Protein AF-A0A966Y1L8-F1 (afdb_monomer)

Foldseek 3Di:
DDDDDDDDDDDDDPPPDDPPPDDPDPDPDDDDDDVCCVVDPDVVPCVVVVQVVCVQLFKHWDWDKDKDKDWDCDDAPATDIKIKMKIKTWIKGQCCNHPVQHQKMWTWMKMAMAMDFCCVPGHVDPWTLAPSDFLARGIAGQDTKIKGADPPNQKIKMWDFYFLQVVPPHDPQAPPHRINVRHTDVVCPPPPLGGDPSQTFTKMKMKGPPDPPDIDIDMDTDRDPCSSHNVNRYD

Solvent-accessible surface area (backbone atoms only — not comparable to full-atom values): 13360 Å² total; per-residue (Å²): 137,84,87,83,85,86,80,85,80,83,81,79,81,81,76,85,72,79,80,74,84,74,79,76,70,81,72,78,72,76,70,73,65,70,67,36,52,76,71,41,95,43,98,79,61,45,66,94,52,51,49,58,55,34,44,73,48,20,40,41,81,44,74,47,78,49,75,42,77,49,74,38,90,71,61,62,79,36,65,48,67,29,44,25,23,32,40,37,44,36,37,39,36,34,30,37,62,64,71,72,36,70,54,30,36,40,41,37,30,33,35,34,22,49,72,47,53,42,17,74,75,18,46,68,44,94,60,39,62,38,56,60,54,59,62,44,52,35,64,25,56,26,33,41,35,42,35,41,37,38,83,87,69,32,33,36,39,38,37,34,32,40,35,51,42,76,78,44,89,56,58,95,74,42,58,81,47,55,33,21,89,53,26,68,51,63,81,59,46,62,92,60,62,55,34,40,83,64,31,32,28,56,29,39,40,40,38,38,52,80,45,100,92,41,69,51,74,55,71,54,67,55,70,61,92,61,44,40,40,52,93,28,29,80,111

Secondary structure (DSSP, 8-state):
------------------------PPPPPPP-SHHHHHTSS-TTTTTTTHHHHHHHTTEEEEEEEEEEEEEE-SSSSS-EEEEEEEEEEEEEEEHHHHSS-TTEEEEEEEEEEEE--HIIIII--SS-SSTT--GGGSEEEEEEEEEEEETTTTEEEEEEEE-HHHHSS--TTTTSSSSTTTSS-HHHHTTS----TT--EEEEEEEEEEETTEEEEEEEE---TTTTSGGGTT-

Mean predicted aligned error: 9.58 Å

Sequence (235 aa):
MSLRLGAVAAFWFAVLGTVAAQAQSPQPSPPSGLSSWLQGQYMTGDWSGTRSALEAKGVTLRAGYLSESAANPVGGLRQGSAYTHQLDAGFDLDLGKLIDLPGGKIHVLFTERAGQSLAAQAIGSIISVQEVFGSGQNVRLAELSYEQSLLGDRLNAKLGWIHASDDFASSPLFCYFQNNGFCGQVAIVINSGFTIFPSGSWGSVVRAIVHDDFYLKAGVYEVNPTLPLAPNGFK

Radius of gyration: 27.59 Å; Cα contacts (8 Å, |Δi|>4): 462; chains: 1; bounding box: 57×56×98 Å

Nearest PDB structures (foldseek):
  4gey-assembly1_A  TM=9.492E-01  e=2.678E-15  Pseudomonas putida BIRD-1
  4gf4-assembly1_A  TM=8.027E-01  e=1.130E-06  Pseudomonas putida BIRD-1
  4k7r-assembly1_A  TM=3.688E-01  e=7.969E-01  Escherichia coli K-12
  2x9k-assembly1_A  TM=4.808E-01  e=4.112E+00  Escherichia coli K-12

pLDDT: mean 87.19, std 19.04, range [29.47, 98.88]

Structure (mmCIF, N/CA/C/O backbone):
data_AF-A0A966Y1L8-F1
#
_entry.id   AF-A0A966Y1L8-F1
#
loop_
_atom_site.group_PDB
_atom_site.id
_atom_site.type_symbol
_atom_site.label_atom_id
_atom_site.label_alt_id
_atom_site.label_comp_id
_atom_site.label_asym_id
_atom_site.label_entity_id
_atom_site.label_seq_id
_atom_site.pdbx_PDB_ins_code
_atom_site.Cartn_x
_atom_site.Cartn_y
_atom_site.Cartn_z
_atom_site.occupancy
_atom_site.B_iso_or_equiv
_atom_site.auth_seq_id
_atom_site.auth_comp_id
_atom_site.auth_asym_id
_atom_site.auth_atom_id
_atom_site.pdbx_PDB_model_num
ATOM 1 N N . MET A 1 1 ? -32.428 -42.246 73.188 1.00 42.31 1 MET A N 1
ATOM 2 C CA . MET A 1 1 ? -31.880 -42.989 72.034 1.00 42.31 1 MET A CA 1
ATOM 3 C C . MET A 1 1 ? -31.410 -41.953 71.011 1.00 42.31 1 MET A C 1
ATOM 5 O O . MET A 1 1 ? -32.221 -41.420 70.278 1.00 42.31 1 MET A O 1
ATOM 9 N N . SER A 1 2 ? -30.289 -41.288 71.305 1.00 33.22 2 SER A N 1
ATOM 10 C CA . SER A 1 2 ? -28.966 -41.486 70.674 1.00 33.22 2 SER A CA 1
ATOM 11 C C . SER A 1 2 ? -28.875 -40.981 69.221 1.00 33.22 2 SER A C 1
ATOM 13 O O . SER A 1 2 ? -29.396 -41.596 68.300 1.00 33.22 2 SER A O 1
ATOM 15 N N . LEU A 1 3 ? -28.176 -39.841 69.102 1.00 29.47 3 LEU A N 1
ATOM 16 C CA . LEU A 1 3 ? -27.721 -39.065 67.938 1.00 29.47 3 LEU A CA 1
ATOM 17 C C . LEU A 1 3 ? -27.150 -39.885 66.759 1.00 29.47 3 LEU A C 1
ATOM 19 O O . LEU A 1 3 ? -26.503 -40.903 66.994 1.00 29.47 3 LEU A O 1
ATOM 23 N N . ARG A 1 4 ? -27.166 -39.295 65.544 1.00 32.12 4 ARG A N 1
ATOM 24 C CA . ARG A 1 4 ? -25.971 -38.667 64.909 1.00 32.12 4 ARG A CA 1
ATOM 25 C C . ARG A 1 4 ? -26.292 -37.999 63.556 1.00 32.12 4 ARG A C 1
ATOM 27 O O . ARG A 1 4 ? -26.525 -38.674 62.562 1.00 32.12 4 ARG A O 1
ATOM 34 N N . LEU A 1 5 ? -26.235 -36.661 63.538 1.00 36.50 5 LEU A N 1
ATOM 35 C CA . LEU A 1 5 ? -25.937 -35.855 62.347 1.00 36.50 5 LEU A CA 1
ATOM 36 C C . LEU A 1 5 ? -24.455 -36.062 61.988 1.00 36.50 5 LEU A C 1
ATOM 38 O O . LEU A 1 5 ? -23.592 -35.940 62.859 1.00 36.50 5 LEU A O 1
ATOM 42 N N . GLY A 1 6 ? -24.158 -36.362 60.724 1.00 33.09 6 GLY A N 1
ATOM 43 C CA . GLY A 1 6 ? -22.791 -36.411 60.208 1.00 33.09 6 GLY A CA 1
ATOM 44 C C . GLY A 1 6 ? -22.262 -35.003 59.943 1.00 33.09 6 GLY A C 1
ATOM 45 O O . GLY A 1 6 ? -22.731 -34.329 59.031 1.00 33.09 6 GLY A O 1
ATOM 46 N N . ALA A 1 7 ? -21.292 -34.561 60.741 1.00 35.69 7 ALA A N 1
ATOM 47 C CA . ALA A 1 7 ? -20.497 -33.371 60.469 1.00 35.69 7 ALA A CA 1
ATOM 48 C C . ALA A 1 7 ? -19.343 -33.744 59.524 1.00 35.69 7 ALA A C 1
ATOM 50 O O . ALA A 1 7 ? -18.526 -34.605 59.851 1.00 35.69 7 ALA A O 1
ATOM 51 N N . VAL A 1 8 ? -19.272 -33.101 58.358 1.00 38.12 8 VAL A N 1
ATOM 52 C CA . VAL A 1 8 ? -18.104 -33.166 57.470 1.00 38.12 8 VAL A CA 1
ATOM 53 C C . VAL A 1 8 ? -17.093 -32.139 57.975 1.00 38.12 8 VAL A C 1
ATOM 55 O O . VAL A 1 8 ? -17.312 -30.935 57.870 1.00 38.12 8 VAL A O 1
ATOM 58 N N . ALA A 1 9 ? -16.002 -32.616 58.571 1.00 35.44 9 ALA A N 1
ATOM 59 C CA . ALA A 1 9 ? -14.885 -31.783 58.995 1.00 35.44 9 ALA A CA 1
ATOM 60 C C . ALA A 1 9 ? -14.019 -31.421 57.777 1.00 35.44 9 ALA A C 1
ATOM 62 O O . ALA A 1 9 ? -13.337 -32.277 57.215 1.00 35.44 9 ALA A O 1
ATOM 63 N N . ALA A 1 10 ? -14.041 -30.152 57.371 1.00 37.81 10 ALA A N 1
ATOM 64 C CA . ALA A 1 10 ? -13.066 -29.598 56.439 1.00 37.81 10 ALA A CA 1
ATOM 65 C C . ALA A 1 10 ? -11.749 -29.343 57.190 1.00 37.81 10 ALA A C 1
ATOM 67 O O . ALA A 1 10 ? -11.637 -28.395 57.968 1.00 37.81 10 ALA A O 1
ATOM 68 N N . PHE A 1 11 ? -10.756 -30.206 56.977 1.00 32.91 11 PHE A N 1
ATOM 69 C CA . PHE A 1 11 ? -9.393 -29.983 57.453 1.00 32.91 11 PHE A CA 1
ATOM 70 C C . PHE A 1 11 ? -8.710 -28.927 56.578 1.00 32.91 11 PHE A C 1
ATOM 72 O O . PHE A 1 11 ? -8.304 -29.201 55.451 1.00 32.91 11 PHE A O 1
ATOM 79 N N . TRP A 1 12 ? -8.570 -27.715 57.112 1.00 31.02 12 TRP A N 1
ATOM 80 C CA . TRP A 1 12 ? -7.674 -26.696 56.570 1.00 31.02 12 TRP A CA 1
ATOM 81 C C . TRP A 1 12 ? -6.241 -27.009 57.011 1.00 31.02 12 TRP A C 1
ATOM 83 O O . TRP A 1 12 ? -5.878 -26.794 58.166 1.00 31.02 12 TRP A O 1
ATOM 93 N N . PHE A 1 13 ? -5.414 -27.517 56.098 1.00 35.94 13 PHE A N 1
ATOM 94 C CA . PHE A 1 13 ? -3.968 -27.554 56.301 1.00 35.94 13 PHE A CA 1
ATOM 95 C C . PHE A 1 13 ? -3.393 -26.160 56.029 1.00 35.94 13 PHE A C 1
ATOM 97 O O . PHE A 1 13 ? -3.244 -25.747 54.881 1.00 35.94 13 PHE A O 1
ATOM 104 N N . ALA A 1 14 ? -3.061 -25.430 57.094 1.00 38.34 14 ALA A N 1
ATOM 105 C CA . ALA A 1 14 ? -2.220 -24.245 56.999 1.00 38.34 14 ALA A CA 1
ATOM 106 C C . ALA A 1 14 ? -0.769 -24.692 56.762 1.00 38.34 14 ALA A C 1
ATOM 108 O O . ALA A 1 14 ? -0.056 -25.060 57.696 1.00 38.34 14 ALA A O 1
ATOM 109 N N . VAL A 1 15 ? -0.330 -24.688 55.503 1.00 38.81 15 VAL A N 1
ATOM 110 C CA . VAL A 1 15 ? 1.091 -24.821 55.168 1.00 38.81 15 VAL A CA 1
ATOM 111 C C . VAL A 1 15 ? 1.749 -23.470 55.440 1.00 38.81 15 VAL A C 1
ATOM 113 O O . VAL A 1 15 ? 1.634 -22.535 54.651 1.00 38.81 15 VAL A O 1
ATOM 116 N N . LEU A 1 16 ? 2.432 -23.359 56.580 1.00 42.62 16 LEU A N 1
ATOM 117 C CA . LEU A 1 16 ? 3.388 -22.286 56.855 1.00 42.62 16 LEU A CA 1
ATOM 118 C C . LEU A 1 16 ? 4.614 -22.489 55.954 1.00 42.62 16 LEU A C 1
ATOM 120 O O . LEU A 1 16 ? 5.604 -23.102 56.344 1.00 42.62 16 LEU A O 1
ATOM 124 N N . GLY A 1 17 ? 4.516 -22.014 54.713 1.00 36.75 17 GLY A N 1
ATOM 125 C CA . GLY A 1 17 ? 5.647 -21.931 53.799 1.00 36.75 17 GLY A CA 1
ATOM 126 C C . GLY A 1 17 ? 6.569 -20.792 54.222 1.00 36.75 17 GLY A C 1
ATOM 127 O O . GLY A 1 17 ? 6.199 -19.623 54.150 1.00 36.75 17 GLY A O 1
ATOM 128 N N . THR A 1 18 ? 7.778 -21.124 54.660 1.00 41.78 18 THR A N 1
ATOM 129 C CA . THR A 1 18 ? 8.875 -20.165 54.805 1.00 41.78 18 THR A CA 1
ATOM 130 C C . THR A 1 18 ? 9.174 -19.540 53.442 1.00 41.78 18 THR A C 1
ATOM 132 O O . THR A 1 18 ? 9.666 -20.225 52.545 1.00 41.78 18 THR A O 1
ATOM 135 N N . VAL A 1 19 ? 8.886 -18.248 53.273 1.00 40.41 19 VAL A N 1
ATOM 136 C CA . VAL A 1 19 ? 9.300 -17.488 52.087 1.00 40.41 19 VAL A CA 1
ATOM 137 C C . VAL A 1 19 ? 10.801 -17.233 52.204 1.00 40.41 19 VAL A C 1
ATOM 139 O O . VAL A 1 19 ? 11.238 -16.265 52.821 1.00 40.41 19 VAL A O 1
ATOM 142 N N . ALA A 1 20 ? 11.610 -18.128 51.641 1.00 43.59 20 ALA A N 1
ATOM 143 C CA . ALA A 1 20 ? 12.987 -17.791 51.321 1.00 43.59 20 ALA A CA 1
ATOM 144 C C . ALA A 1 20 ? 12.937 -16.749 50.197 1.00 43.59 20 ALA A C 1
ATOM 146 O O . ALA A 1 20 ? 12.445 -17.037 49.106 1.00 43.59 20 ALA A O 1
ATOM 147 N N . ALA A 1 21 ? 13.397 -15.528 50.475 1.00 43.97 21 ALA A N 1
ATOM 148 C CA . ALA A 1 21 ? 13.570 -14.498 49.463 1.00 43.97 21 ALA A CA 1
ATOM 149 C C . ALA A 1 21 ? 14.547 -15.020 48.399 1.00 43.97 21 ALA A C 1
ATOM 151 O O . ALA A 1 21 ? 15.759 -15.045 48.609 1.00 43.97 21 ALA A O 1
ATOM 152 N N . GLN A 1 22 ? 14.020 -15.489 47.268 1.00 40.59 22 GLN A N 1
ATOM 153 C CA . GLN A 1 22 ? 14.841 -15.758 46.100 1.00 40.59 22 GLN A CA 1
ATOM 154 C C . GLN A 1 22 ? 15.323 -14.406 45.582 1.00 40.59 22 GLN A C 1
ATOM 156 O O . GLN A 1 22 ? 14.529 -13.592 45.115 1.00 40.59 22 GLN A O 1
ATOM 161 N N . ALA A 1 23 ? 16.626 -14.156 45.698 1.00 46.16 23 ALA A N 1
ATOM 162 C CA . ALA A 1 23 ? 17.267 -13.066 44.989 1.00 46.16 23 ALA A CA 1
ATOM 163 C C . ALA A 1 23 ? 16.997 -13.275 43.493 1.00 46.16 23 ALA A C 1
ATOM 165 O O . ALA A 1 23 ? 17.501 -14.229 42.897 1.00 46.16 23 ALA A O 1
ATOM 166 N N . GLN A 1 24 ? 16.152 -12.425 42.906 1.00 40.38 24 GLN A N 1
ATOM 167 C CA . GLN A 1 24 ? 15.979 -12.370 41.462 1.00 40.38 24 GLN A CA 1
ATOM 168 C C . GLN A 1 24 ? 17.350 -12.067 40.866 1.00 40.38 24 GLN A C 1
ATOM 170 O O . GLN A 1 24 ? 17.935 -11.012 41.121 1.00 40.38 24 GLN A O 1
ATOM 175 N N . SER A 1 25 ? 17.885 -13.021 40.108 1.00 41.03 25 SER A N 1
ATOM 176 C CA . SER A 1 25 ? 19.019 -12.770 39.232 1.00 41.03 25 SER A CA 1
ATOM 177 C C . SER A 1 25 ? 18.689 -11.539 38.381 1.00 41.03 25 SER A C 1
ATOM 179 O O . SER A 1 25 ? 17.548 -11.430 37.917 1.00 41.03 25 SER A O 1
ATOM 181 N N . PRO A 1 26 ? 19.634 -10.598 38.188 1.00 45.44 26 PRO A N 1
ATOM 182 C CA . PRO A 1 26 ? 19.402 -9.454 37.322 1.00 45.44 26 PRO A CA 1
ATOM 183 C C . PRO A 1 26 ? 18.881 -9.966 35.982 1.00 45.44 26 PRO A C 1
ATOM 185 O O . PRO A 1 26 ? 19.559 -10.749 35.312 1.00 45.44 26 PRO A O 1
ATOM 188 N N . GLN A 1 27 ? 17.650 -9.586 35.629 1.00 46.03 27 GLN A N 1
ATOM 189 C CA . GLN A 1 27 ? 17.138 -9.822 34.287 1.00 46.03 27 GLN A CA 1
ATOM 190 C C . GLN A 1 27 ? 18.161 -9.221 33.319 1.00 46.03 27 GLN A C 1
ATOM 192 O O . GLN A 1 27 ? 18.573 -8.076 33.542 1.00 46.03 27 GLN A O 1
ATOM 197 N N . PRO A 1 28 ? 18.625 -9.971 32.303 1.00 53.62 28 PRO A N 1
ATOM 198 C CA . PRO A 1 28 ? 19.518 -9.405 31.310 1.00 53.62 28 PRO A CA 1
ATOM 199 C C . PRO A 1 28 ? 18.851 -8.148 30.759 1.00 53.62 28 PRO A C 1
ATOM 201 O O . PRO A 1 28 ? 17.679 -8.179 30.378 1.00 53.62 28 PRO A O 1
ATOM 204 N N . SER A 1 29 ? 19.582 -7.035 30.807 1.00 54.75 29 SER A N 1
ATOM 205 C CA . SER A 1 29 ? 19.129 -5.751 30.288 1.00 54.75 29 SER A CA 1
ATOM 206 C C . SER A 1 29 ? 18.531 -5.974 28.898 1.00 54.75 29 SER A C 1
ATOM 208 O O . SER A 1 29 ? 19.154 -6.700 28.112 1.00 54.75 29 SER A O 1
ATOM 210 N N . PRO A 1 30 ? 17.361 -5.390 28.569 1.00 59.69 30 PRO A N 1
ATOM 211 C CA . PRO A 1 30 ? 16.846 -5.479 27.213 1.00 59.69 30 PRO A CA 1
ATOM 212 C C . PRO A 1 30 ? 17.959 -5.057 26.251 1.00 59.69 30 PRO A C 1
ATOM 214 O O . PRO A 1 30 ? 18.687 -4.106 26.569 1.00 59.69 30 PRO A O 1
ATOM 217 N N . PRO A 1 31 ? 18.150 -5.782 25.133 1.00 58.31 31 PRO A N 1
ATOM 218 C CA . PRO A 1 31 ? 19.211 -5.468 24.194 1.00 58.31 31 PRO A CA 1
ATOM 219 C C . PRO A 1 31 ? 19.146 -3.973 23.875 1.00 58.31 31 PRO A C 1
ATOM 221 O O . PRO A 1 31 ? 18.091 -3.426 23.558 1.00 58.31 31 PRO A O 1
ATOM 224 N N . SER A 1 32 ? 20.259 -3.278 24.050 1.00 72.00 32 SER A N 1
ATOM 225 C CA . SER A 1 32 ? 20.382 -1.860 23.742 1.00 72.00 32 SER A CA 1
ATOM 226 C C . SER A 1 32 ? 21.338 -1.700 22.565 1.00 72.00 32 SER A C 1
ATOM 228 O O . SER A 1 32 ? 22.280 -2.476 22.395 1.00 72.00 32 SER A O 1
ATOM 230 N N . GLY A 1 33 ? 21.069 -0.714 21.710 1.00 78.81 33 GLY A N 1
ATOM 231 C CA . GLY A 1 33 ? 21.865 -0.461 20.511 1.00 78.81 33 GLY A CA 1
ATOM 232 C C . GLY A 1 33 ? 21.350 -1.181 19.262 1.00 78.81 33 GLY A C 1
ATOM 233 O O . GLY A 1 33 ? 20.153 -1.385 19.084 1.00 78.81 33 GLY A O 1
ATOM 234 N N . LEU A 1 34 ? 22.264 -1.520 18.351 1.00 82.69 34 LEU A N 1
ATOM 235 C CA . LEU A 1 34 ? 21.933 -1.991 17.001 1.00 82.69 34 LEU A CA 1
ATOM 236 C C . LEU A 1 34 ? 21.098 -3.283 16.987 1.00 82.69 34 LEU A C 1
ATOM 238 O O . LEU A 1 34 ? 20.246 -3.442 16.120 1.00 82.69 34 LEU A O 1
ATOM 242 N N . SER A 1 35 ? 21.315 -4.199 17.934 1.00 84.31 35 SER A N 1
ATOM 243 C CA . SER A 1 35 ? 20.614 -5.489 17.973 1.00 84.31 35 SER A CA 1
ATOM 244 C C . SER A 1 35 ? 19.122 -5.349 18.274 1.00 84.31 35 SER A C 1
ATOM 246 O O . SER A 1 35 ? 18.318 -6.008 17.620 1.00 84.31 35 SER A O 1
ATOM 248 N N . SER A 1 36 ? 18.732 -4.472 19.204 1.00 83.38 36 SER A N 1
ATOM 249 C CA . SER A 1 36 ? 17.315 -4.196 19.461 1.00 83.38 36 SER A CA 1
ATOM 250 C C . SER A 1 36 ? 16.670 -3.357 18.380 1.00 83.38 36 SER A C 1
ATOM 252 O O . SER A 1 36 ? 15.488 -3.535 18.115 1.00 83.38 36 SER A O 1
ATOM 254 N N . TRP A 1 37 ? 17.433 -2.488 17.718 1.00 86.00 37 TRP A N 1
ATOM 255 C CA . TRP A 1 37 ? 16.939 -1.779 16.544 1.00 86.00 37 TRP A CA 1
ATOM 256 C C . TRP A 1 37 ? 16.666 -2.734 15.371 1.00 86.00 37 TRP A C 1
ATOM 258 O O . TRP A 1 37 ? 15.585 -2.681 14.798 1.00 86.00 37 TRP A O 1
ATOM 268 N N . LEU A 1 38 ? 17.587 -3.660 15.068 1.00 88.12 38 LEU A N 1
ATOM 269 C CA . LEU A 1 38 ? 17.426 -4.664 14.002 1.00 88.12 38 LEU A CA 1
ATOM 270 C C . LEU A 1 38 ? 16.260 -5.631 14.248 1.00 88.12 38 LEU A C 1
ATOM 272 O O . LEU A 1 38 ? 15.680 -6.146 13.299 1.00 88.12 38 LEU A O 1
ATOM 276 N N . GLN A 1 39 ? 15.948 -5.908 15.514 1.00 87.50 39 GLN A N 1
ATOM 277 C CA . GLN A 1 39 ? 14.823 -6.759 15.919 1.00 87.50 39 GLN A CA 1
ATOM 278 C C . GLN A 1 39 ? 13.541 -5.953 16.178 1.00 87.50 39 GLN A C 1
ATOM 280 O O . GLN A 1 39 ? 12.491 -6.531 16.453 1.00 87.50 39 GLN A O 1
ATOM 285 N N . GLY A 1 40 ? 13.628 -4.624 16.133 1.00 86.44 40 GLY A N 1
ATOM 286 C CA . GLY A 1 40 ? 12.519 -3.725 16.392 1.00 86.44 40 GLY A CA 1
ATOM 287 C C . GLY A 1 40 ? 11.567 -3.654 15.205 1.00 86.44 40 GLY A C 1
ATOM 288 O O . GLY A 1 40 ? 11.977 -3.678 14.049 1.00 86.44 40 GLY A O 1
ATOM 289 N N . GLN A 1 41 ? 10.276 -3.500 15.493 1.00 88.25 41 GLN A N 1
ATOM 290 C CA . GLN A 1 41 ? 9.242 -3.339 14.465 1.00 88.25 41 GLN A CA 1
ATOM 291 C C . GLN A 1 41 ? 9.365 -2.007 13.702 1.00 88.25 41 GLN A C 1
ATOM 293 O O . GLN A 1 41 ? 8.921 -1.893 12.562 1.00 88.25 41 GLN A O 1
ATOM 298 N N . TYR A 1 42 ? 9.948 -0.981 14.333 1.00 91.81 42 TYR A N 1
ATOM 299 C CA . TYR A 1 42 ? 9.939 0.388 13.828 1.00 91.81 42 TYR A CA 1
ATOM 300 C C . TYR A 1 42 ? 11.341 0.989 13.760 1.00 91.81 42 TYR A C 1
ATOM 302 O O . TYR A 1 42 ? 12.015 1.135 14.779 1.00 91.81 42 TYR A O 1
ATOM 310 N N . MET A 1 43 ? 11.725 1.464 12.571 1.00 92.00 43 MET A N 1
ATOM 311 C CA . MET A 1 43 ? 13.033 2.083 12.316 1.00 92.00 43 MET A CA 1
ATOM 312 C C . MET A 1 43 ? 13.316 3.308 13.205 1.00 92.00 43 MET A C 1
ATOM 314 O O . MET A 1 43 ? 14.459 3.554 13.581 1.00 92.00 43 MET A O 1
ATOM 318 N N . THR A 1 44 ? 12.289 4.084 13.556 1.00 92.50 44 THR A N 1
ATOM 319 C CA . THR A 1 44 ? 12.422 5.290 14.393 1.00 92.50 44 THR A CA 1
ATOM 320 C C . THR A 1 44 ? 12.080 5.046 15.867 1.00 92.50 44 THR A C 1
ATOM 322 O O . THR A 1 44 ? 11.987 6.001 16.637 1.00 92.50 44 THR A O 1
ATOM 325 N N . GLY A 1 45 ? 11.833 3.791 16.253 1.00 91.88 45 GLY A N 1
ATOM 326 C CA . GLY A 1 45 ? 11.388 3.422 17.594 1.00 91.88 45 GLY A CA 1
ATOM 327 C C . GLY A 1 45 ? 10.048 4.047 18.006 1.00 91.88 45 GLY A C 1
ATOM 328 O O . GLY A 1 45 ? 9.242 4.467 17.175 1.00 91.88 45 GLY A O 1
ATOM 329 N N . ASP A 1 46 ? 9.833 4.099 19.321 1.00 93.00 46 ASP A N 1
ATOM 330 C CA . ASP A 1 46 ? 8.564 4.467 19.970 1.00 93.00 46 ASP A CA 1
ATOM 331 C C . ASP A 1 46 ? 8.434 5.971 20.319 1.00 93.00 46 ASP A C 1
ATOM 333 O O . ASP A 1 46 ? 7.451 6.408 20.916 1.00 93.00 46 ASP A O 1
ATOM 337 N N . TRP A 1 47 ? 9.427 6.795 19.958 1.00 94.44 47 TRP A N 1
ATOM 338 C CA . TRP A 1 47 ? 9.449 8.245 20.237 1.00 94.44 47 TRP A CA 1
ATOM 339 C C . TRP A 1 47 ? 9.148 8.588 21.707 1.00 94.44 47 TRP A C 1
ATOM 341 O O . TRP A 1 47 ? 8.255 9.384 22.017 1.00 94.44 47 TRP A O 1
ATOM 351 N N . SER A 1 48 ? 9.875 7.941 22.621 1.00 94.06 48 SER A N 1
ATOM 352 C CA . SER A 1 48 ? 9.703 8.102 24.072 1.00 94.06 48 SER A CA 1
ATOM 353 C C . SER A 1 48 ? 8.273 7.816 24.563 1.00 94.06 48 SER A C 1
ATOM 355 O O . SER A 1 48 ? 7.773 8.521 25.436 1.00 94.06 48 SER A O 1
ATOM 357 N N . GLY A 1 49 ? 7.592 6.815 23.993 1.00 95.38 49 GLY A N 1
ATOM 358 C CA . GLY A 1 49 ? 6.216 6.449 24.353 1.00 95.38 49 GLY A CA 1
ATOM 359 C C . GLY A 1 49 ? 5.137 7.113 23.500 1.00 95.38 49 GLY A C 1
ATOM 360 O O . GLY A 1 49 ? 3.974 6.718 23.570 1.00 95.38 49 GLY A O 1
ATOM 361 N N . THR A 1 50 ? 5.485 8.119 22.692 1.00 97.94 50 THR A N 1
ATOM 362 C CA . THR A 1 50 ? 4.494 8.888 21.922 1.00 97.94 50 THR A CA 1
ATOM 363 C C . THR A 1 50 ? 3.791 8.021 20.880 1.00 97.94 50 THR A C 1
ATOM 365 O O . THR A 1 50 ? 2.580 8.150 20.708 1.00 97.94 50 THR A O 1
ATOM 368 N N . ARG A 1 51 ? 4.516 7.121 20.201 1.00 97.12 51 ARG A N 1
ATOM 369 C CA . ARG A 1 51 ? 3.915 6.225 19.203 1.00 97.12 51 ARG A CA 1
ATOM 370 C C . ARG A 1 51 ? 2.922 5.274 19.867 1.00 97.12 51 ARG A C 1
ATOM 372 O O . ARG A 1 51 ? 1.759 5.257 19.477 1.00 97.12 51 ARG A O 1
ATOM 379 N N . SER A 1 52 ? 3.343 4.576 20.918 1.00 96.88 52 SER A N 1
ATOM 380 C CA . SER A 1 52 ? 2.472 3.690 21.699 1.00 96.88 52 SER A CA 1
ATOM 381 C C . SER A 1 52 ? 1.245 4.423 22.253 1.00 96.88 52 SER A C 1
ATOM 383 O O . SER A 1 52 ? 0.141 3.882 22.253 1.00 96.88 52 SER A O 1
ATOM 385 N N . ALA A 1 53 ? 1.397 5.681 22.683 1.00 98.12 53 ALA A N 1
ATOM 386 C CA . ALA A 1 53 ? 0.281 6.494 23.162 1.00 98.12 53 ALA A CA 1
ATOM 387 C C . ALA A 1 53 ? -0.736 6.837 22.056 1.00 98.12 53 ALA A C 1
ATOM 389 O O . ALA A 1 53 ? -1.929 6.938 22.347 1.00 98.12 53 ALA A O 1
ATOM 390 N N . LEU A 1 54 ? -0.293 7.017 20.807 1.00 98.25 54 LEU A N 1
ATOM 391 C CA . LEU A 1 54 ? -1.182 7.193 19.654 1.00 98.25 54 LEU A CA 1
ATOM 392 C C . LEU A 1 54 ? -1.914 5.886 19.319 1.00 98.25 54 LEU A C 1
ATOM 394 O O . LEU A 1 54 ? -3.138 5.893 19.200 1.00 98.25 54 LEU A O 1
ATOM 398 N N . GLU A 1 55 ? -1.202 4.759 19.266 1.00 97.81 55 GLU A N 1
ATOM 399 C CA . GLU A 1 55 ? -1.780 3.439 18.962 1.00 97.81 55 GLU A CA 1
ATOM 400 C C . GLU A 1 55 ? -2.812 3.005 20.022 1.00 97.81 55 GLU A C 1
ATOM 402 O O . GLU A 1 55 ? -3.883 2.465 19.706 1.00 97.81 55 GLU A O 1
ATOM 407 N N . ALA A 1 56 ? -2.543 3.314 21.295 1.00 98.19 56 ALA A N 1
ATOM 408 C CA . ALA A 1 56 ? -3.475 3.105 22.402 1.00 98.19 56 ALA A CA 1
ATOM 409 C C . ALA A 1 56 ? -4.755 3.945 22.262 1.00 98.19 56 ALA A C 1
ATOM 411 O O . ALA A 1 56 ? -5.823 3.500 22.676 1.00 98.19 56 ALA A O 1
ATOM 412 N N . LYS A 1 57 ? -4.665 5.124 21.635 1.00 98.38 57 LYS A N 1
ATOM 413 C CA . LYS A 1 57 ? -5.807 5.992 21.302 1.00 98.38 57 LYS A CA 1
ATOM 414 C C . LYS A 1 57 ? -6.444 5.667 19.949 1.00 98.38 57 LYS A C 1
ATOM 416 O O . LYS A 1 57 ? -7.379 6.348 19.552 1.00 98.38 57 LYS A O 1
ATOM 421 N N . GLY A 1 58 ? -5.959 4.643 19.249 1.00 98.31 58 GLY A N 1
ATOM 422 C CA . GLY A 1 58 ? -6.514 4.209 17.970 1.00 98.31 58 GLY A CA 1
ATOM 423 C C . GLY A 1 58 ? -5.948 4.915 16.746 1.00 98.31 58 GLY A C 1
ATOM 424 O O . GLY A 1 58 ? -6.595 4.901 15.709 1.00 98.31 58 GLY A O 1
ATOM 425 N N . VAL A 1 59 ? -4.759 5.512 16.832 1.00 98.69 59 VAL A N 1
ATOM 426 C CA . VAL A 1 59 ? -4.058 6.097 15.681 1.00 98.69 59 VAL A CA 1
ATOM 427 C C . VAL A 1 59 ? -2.752 5.344 15.454 1.00 98.69 59 VAL A C 1
ATOM 429 O O . VAL A 1 59 ? -1.829 5.445 16.258 1.00 98.69 59 VAL A O 1
ATOM 432 N N . THR A 1 60 ? -2.654 4.617 14.344 1.00 98.38 60 THR A N 1
ATOM 433 C CA . THR A 1 60 ? -1.435 3.892 13.958 1.00 98.38 60 THR A CA 1
ATOM 434 C C . THR A 1 60 ? -0.797 4.592 12.772 1.00 98.38 60 THR A C 1
ATOM 436 O O . THR A 1 60 ? -1.430 4.727 11.732 1.00 98.38 60 THR A O 1
ATOM 439 N N . LEU A 1 61 ? 0.451 5.043 12.902 1.00 98.00 61 LEU A N 1
ATOM 440 C CA . LEU A 1 61 ? 1.177 5.669 11.794 1.00 98.00 61 LEU A CA 1
ATOM 441 C C . LEU A 1 61 ? 1.927 4.611 10.983 1.00 98.00 61 LEU A C 1
ATOM 443 O O . LEU A 1 61 ? 2.628 3.769 11.547 1.00 98.00 61 LEU A O 1
ATOM 447 N N . ARG A 1 62 ? 1.817 4.688 9.657 1.00 96.00 62 ARG A N 1
ATOM 448 C CA . ARG A 1 62 ? 2.444 3.758 8.714 1.00 96.00 62 ARG A CA 1
ATOM 449 C C . ARG A 1 62 ? 3.469 4.498 7.876 1.00 96.00 62 ARG A C 1
ATOM 451 O O . ARG A 1 62 ? 3.182 5.553 7.317 1.00 96.00 62 ARG A O 1
ATOM 458 N N . ALA A 1 63 ? 4.659 3.927 7.786 1.00 96.81 63 ALA A N 1
ATOM 459 C CA . ALA A 1 63 ? 5.675 4.365 6.850 1.00 96.81 63 ALA A CA 1
ATOM 460 C C . ALA A 1 63 ? 6.477 3.152 6.386 1.00 96.81 63 ALA A C 1
ATOM 462 O O . ALA A 1 63 ? 6.819 2.293 7.201 1.00 96.81 63 ALA A O 1
ATOM 463 N N . GLY A 1 64 ? 6.764 3.091 5.093 1.00 96.88 64 GLY A N 1
ATOM 464 C CA . GLY A 1 64 ? 7.490 1.997 4.466 1.00 96.88 64 GLY A CA 1
ATOM 465 C C . GLY A 1 64 ? 8.444 2.522 3.405 1.00 96.88 64 GLY A C 1
ATOM 466 O O . GLY A 1 64 ? 8.184 3.541 2.771 1.00 96.88 64 GLY A O 1
ATOM 467 N N . TYR A 1 65 ? 9.560 1.825 3.232 1.00 97.25 65 TYR A N 1
ATOM 468 C CA . TYR A 1 65 ? 10.483 2.066 2.137 1.00 97.25 65 TYR A CA 1
ATOM 469 C C . TYR A 1 65 ? 10.931 0.726 1.575 1.00 97.25 65 TYR A C 1
ATOM 471 O O . TYR A 1 65 ? 11.472 -0.106 2.306 1.00 97.25 65 TYR A O 1
ATOM 479 N N . LEU A 1 66 ? 10.708 0.532 0.281 1.00 97.31 66 LEU A N 1
ATOM 480 C CA . LEU A 1 66 ? 11.113 -0.657 -0.452 1.00 97.31 66 LEU A CA 1
ATOM 481 C C . LEU A 1 66 ? 11.911 -0.224 -1.673 1.00 97.31 66 LEU A C 1
ATOM 483 O O . LEU A 1 66 ? 11.490 0.653 -2.418 1.00 97.31 66 LEU A O 1
ATOM 487 N N . SER A 1 67 ? 13.073 -0.829 -1.887 1.00 97.62 67 SER A N 1
ATOM 488 C CA . SER A 1 67 ? 13.937 -0.512 -3.020 1.00 97.62 67 SER A CA 1
ATOM 489 C C . SER A 1 67 ? 14.387 -1.772 -3.731 1.00 97.62 67 SER A C 1
ATOM 491 O O . SER A 1 67 ? 14.753 -2.748 -3.079 1.00 97.62 67 SER A O 1
ATOM 493 N N . GLU A 1 68 ? 14.459 -1.708 -5.053 1.00 98.38 68 GLU A N 1
ATOM 494 C CA . GLU A 1 68 ? 14.774 -2.844 -5.903 1.00 98.38 68 GLU A CA 1
ATOM 495 C C . GLU A 1 68 ? 15.812 -2.455 -6.948 1.00 98.38 68 GLU A C 1
ATOM 497 O O . GLU A 1 68 ? 15.593 -1.594 -7.810 1.00 98.38 68 GLU A O 1
ATOM 502 N N . SER A 1 69 ? 16.962 -3.121 -6.869 1.00 98.31 69 SER A N 1
ATOM 503 C CA . SER A 1 69 ? 18.070 -2.963 -7.807 1.00 98.31 69 SER A CA 1
ATOM 504 C C . SER A 1 69 ? 18.189 -4.219 -8.653 1.00 98.31 69 SER A C 1
ATOM 506 O O . SER A 1 69 ? 18.172 -5.332 -8.134 1.00 98.31 69 SER A O 1
ATOM 508 N N . ALA A 1 70 ? 18.351 -4.058 -9.960 1.00 98.25 70 ALA A N 1
ATOM 509 C CA . ALA A 1 70 ? 18.511 -5.181 -10.871 1.00 98.25 70 ALA A CA 1
ATOM 510 C C . ALA A 1 70 ? 19.642 -4.916 -11.868 1.00 98.25 70 ALA A C 1
ATOM 512 O O . ALA A 1 70 ? 19.870 -3.777 -12.278 1.00 98.25 70 ALA A O 1
ATOM 513 N N . ALA A 1 71 ? 20.313 -5.982 -12.310 1.00 98.12 71 ALA A N 1
ATOM 514 C CA . ALA A 1 71 ? 21.315 -5.932 -13.370 1.00 98.12 71 ALA A CA 1
ATOM 515 C C . ALA A 1 71 ? 21.089 -7.045 -14.403 1.00 98.12 71 ALA A C 1
ATOM 517 O O . ALA A 1 71 ? 20.730 -8.166 -14.053 1.00 98.12 71 ALA A O 1
ATOM 518 N N . ASN A 1 72 ? 21.329 -6.725 -15.675 1.00 97.88 72 ASN A N 1
ATOM 519 C CA . ASN A 1 72 ? 21.352 -7.648 -16.802 1.00 97.88 72 ASN A CA 1
ATOM 520 C C . ASN A 1 72 ? 22.791 -7.736 -17.347 1.00 97.88 72 ASN A C 1
ATOM 522 O O . ASN A 1 72 ? 23.162 -6.938 -18.211 1.00 97.88 72 ASN A O 1
ATOM 526 N N . PRO A 1 73 ? 23.634 -8.649 -16.835 1.00 97.44 73 PRO A N 1
ATOM 527 C CA . PRO A 1 73 ? 25.016 -8.777 -17.286 1.00 97.44 73 PRO A CA 1
ATOM 528 C C . PRO A 1 73 ? 25.156 -9.564 -18.597 1.00 97.44 73 PRO A C 1
ATOM 530 O O . PRO A 1 73 ? 26.184 -9.441 -19.257 1.00 97.44 73 PRO A O 1
ATOM 533 N N . VAL A 1 74 ? 24.169 -10.379 -18.996 1.00 96.75 74 VAL A N 1
ATOM 534 C CA . VAL A 1 74 ? 24.245 -11.244 -20.189 1.00 96.75 74 VAL A CA 1
ATOM 535 C C . VAL A 1 74 ? 22.862 -11.419 -20.823 1.00 96.75 74 VAL A C 1
ATOM 537 O O . VAL A 1 74 ? 21.901 -11.721 -20.126 1.00 96.75 74 VAL A O 1
ATOM 540 N N . GLY A 1 75 ? 22.781 -11.321 -22.154 1.00 96.00 75 GLY A N 1
ATOM 541 C CA . GLY A 1 75 ? 21.546 -11.548 -22.914 1.00 96.00 75 GLY A CA 1
ATOM 542 C C . GLY A 1 75 ? 20.590 -10.351 -22.910 1.00 96.00 75 GLY A C 1
ATOM 543 O O . GLY A 1 75 ? 20.991 -9.216 -22.645 1.00 96.00 75 GLY A O 1
ATOM 544 N N . GLY A 1 76 ? 19.315 -10.603 -23.222 1.00 95.50 76 GLY A N 1
ATOM 545 C CA . GLY A 1 76 ? 18.306 -9.554 -23.398 1.00 95.50 76 GLY A CA 1
ATOM 546 C C . GLY A 1 76 ? 18.561 -8.681 -24.632 1.00 95.50 76 GLY A C 1
ATOM 547 O O . GLY A 1 76 ? 19.299 -9.061 -25.539 1.00 95.50 76 GLY A O 1
ATOM 548 N N . LEU A 1 77 ? 17.944 -7.499 -24.663 1.00 97.44 77 LEU A N 1
ATOM 549 C CA . LEU A 1 77 ? 18.142 -6.503 -25.722 1.00 97.44 77 LEU A CA 1
ATOM 550 C C . LEU A 1 77 ? 19.506 -5.810 -25.602 1.00 97.44 77 LEU A C 1
ATOM 552 O O . LEU A 1 77 ? 20.143 -5.506 -26.608 1.00 97.44 77 LEU A O 1
ATOM 556 N N . ARG A 1 78 ? 19.944 -5.539 -24.368 1.00 97.50 78 ARG A N 1
ATOM 557 C CA . ARG A 1 78 ? 21.270 -5.000 -24.036 1.00 97.50 78 ARG A CA 1
ATOM 558 C C . ARG A 1 78 ? 21.608 -5.251 -22.570 1.00 97.50 78 ARG A C 1
ATOM 560 O O . ARG A 1 78 ? 20.718 -5.448 -21.745 1.00 97.50 78 ARG A O 1
ATOM 567 N N . GLN A 1 79 ? 22.888 -5.164 -22.232 1.00 98.19 79 GLN A N 1
ATOM 568 C CA . GLN A 1 79 ? 23.338 -5.168 -20.841 1.00 98.19 79 GLN A CA 1
ATOM 569 C C . GLN A 1 79 ? 22.997 -3.843 -20.144 1.00 98.19 79 GLN A C 1
ATOM 571 O O . GLN A 1 79 ? 22.910 -2.794 -20.788 1.00 98.19 79 GLN A O 1
ATOM 576 N N . GLY A 1 80 ? 22.824 -3.876 -18.825 1.00 97.56 80 GLY A N 1
ATOM 577 C CA . GLY A 1 80 ? 22.568 -2.672 -18.036 1.00 97.56 80 GLY A CA 1
ATOM 578 C C . GLY A 1 80 ? 22.148 -2.972 -16.605 1.00 97.56 80 GLY A C 1
ATOM 579 O O . GLY A 1 80 ? 22.077 -4.127 -16.196 1.00 97.56 80 GLY A O 1
ATOM 580 N N . SER A 1 81 ? 21.849 -1.926 -15.848 1.00 98.19 81 SER A N 1
ATOM 581 C CA . SER A 1 81 ? 21.266 -2.017 -14.512 1.00 98.19 81 SER A CA 1
ATOM 582 C C . SER A 1 81 ? 20.217 -0.930 -14.331 1.00 98.19 81 SER A C 1
ATOM 584 O O . SER A 1 81 ? 20.227 0.081 -15.035 1.00 98.19 81 SER A O 1
ATOM 586 N N . ALA A 1 82 ? 19.290 -1.156 -13.410 1.00 98.44 82 ALA A N 1
ATOM 587 C CA . ALA A 1 82 ? 18.286 -0.174 -13.046 1.00 98.44 82 ALA A CA 1
ATOM 588 C C . ALA A 1 82 ? 17.965 -0.262 -11.556 1.00 98.44 82 ALA A C 1
ATOM 590 O O . ALA A 1 82 ? 18.199 -1.278 -10.897 1.00 98.44 82 ALA A O 1
ATOM 591 N N . TYR A 1 83 ? 17.407 0.831 -11.056 1.00 98.38 83 TYR A N 1
ATOM 592 C CA . TYR A 1 83 ? 16.987 1.009 -9.680 1.00 98.38 83 TYR A CA 1
ATOM 593 C C . TYR A 1 83 ? 15.577 1.585 -9.665 1.00 98.38 83 TYR A C 1
ATOM 595 O O . TYR A 1 83 ? 15.278 2.490 -10.448 1.00 98.38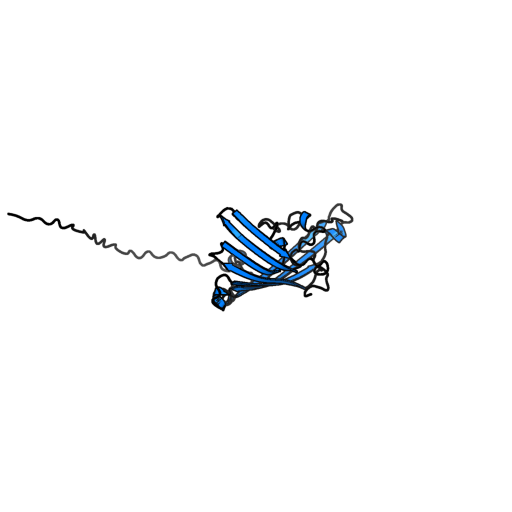 83 TYR A O 1
ATOM 603 N N . THR A 1 84 ? 14.736 1.101 -8.759 1.00 98.50 84 THR A N 1
ATOM 604 C CA . THR A 1 84 ? 13.452 1.720 -8.432 1.00 98.50 84 THR A CA 1
ATOM 605 C C . THR A 1 84 ? 13.157 1.566 -6.950 1.00 98.50 84 THR A C 1
ATOM 607 O O . THR A 1 84 ? 13.738 0.714 -6.281 1.00 98.50 84 THR A O 1
ATOM 610 N N . HIS A 1 85 ? 12.269 2.399 -6.432 1.00 98.44 85 HIS A N 1
ATOM 611 C CA . HIS A 1 85 ? 11.802 2.307 -5.061 1.00 98.44 85 HIS A CA 1
ATOM 612 C C . HIS A 1 85 ? 10.341 2.709 -4.933 1.00 98.44 85 HIS A C 1
ATOM 614 O O . HIS A 1 85 ? 9.753 3.272 -5.858 1.00 98.44 85 HIS A O 1
ATOM 620 N N . GLN A 1 86 ? 9.811 2.403 -3.757 1.00 98.50 86 GLN A N 1
ATOM 621 C CA . GLN A 1 86 ? 8.518 2.793 -3.253 1.00 98.50 86 GLN A CA 1
ATOM 622 C C . GLN A 1 86 ? 8.680 3.375 -1.849 1.00 98.50 86 GLN A C 1
ATOM 624 O O . GLN A 1 86 ? 9.356 2.783 -1.001 1.00 98.50 86 GLN A O 1
ATOM 629 N N . LEU A 1 87 ? 8.038 4.510 -1.604 1.00 98.31 87 LEU A N 1
ATOM 630 C CA . LEU A 1 87 ? 7.873 5.090 -0.282 1.00 98.31 87 LEU A CA 1
ATOM 631 C C . LEU A 1 87 ? 6.387 5.149 0.049 1.00 98.31 87 LEU A C 1
ATOM 633 O O . LEU A 1 87 ? 5.610 5.768 -0.669 1.00 98.31 87 LEU A O 1
ATOM 637 N N . ASP A 1 88 ? 6.014 4.545 1.168 1.00 98.31 88 ASP A N 1
ATOM 638 C CA . ASP A 1 88 ? 4.649 4.555 1.677 1.00 98.31 88 ASP A CA 1
ATOM 639 C C . ASP A 1 88 ? 4.574 5.421 2.930 1.00 98.31 88 ASP A C 1
ATOM 641 O O . ASP A 1 88 ? 5.442 5.342 3.802 1.00 98.31 88 ASP A O 1
ATOM 645 N N . ALA A 1 89 ? 3.526 6.232 3.040 1.00 98.50 89 ALA A N 1
ATOM 646 C CA . ALA A 1 89 ? 3.240 7.042 4.216 1.00 98.50 89 ALA A CA 1
ATOM 647 C C . ALA A 1 89 ? 1.729 7.146 4.431 1.00 98.50 89 ALA A C 1
ATOM 649 O O . ALA A 1 89 ? 0.974 7.463 3.515 1.00 98.50 89 ALA A O 1
ATOM 650 N N . GLY A 1 90 ? 1.273 6.896 5.652 1.00 98.44 90 GLY A N 1
ATOM 651 C CA . GLY A 1 90 ? -0.152 6.829 5.935 1.00 98.44 90 GLY A CA 1
ATOM 652 C C . GLY A 1 90 ? -0.472 6.618 7.402 1.00 98.44 90 GLY A C 1
ATOM 653 O O . GLY A 1 90 ? 0.393 6.717 8.277 1.00 98.44 90 GLY A O 1
ATOM 654 N N . PHE A 1 91 ? -1.735 6.322 7.671 1.00 98.56 91 PHE A N 1
ATOM 655 C CA . PHE A 1 91 ? -2.215 6.008 9.005 1.00 98.56 91 PHE A CA 1
ATOM 656 C C . PHE A 1 91 ? -3.474 5.142 8.959 1.00 98.56 91 PHE A C 1
ATOM 658 O O . PHE A 1 91 ? -4.264 5.218 8.020 1.00 98.56 91 PHE A O 1
ATOM 665 N N . ASP A 1 92 ? -3.666 4.366 10.021 1.00 98.69 92 ASP A N 1
ATOM 666 C CA . ASP A 1 92 ? -4.899 3.638 10.293 1.00 98.69 92 ASP A CA 1
ATOM 667 C C . ASP A 1 92 ? -5.571 4.229 11.537 1.00 98.69 92 ASP A C 1
ATOM 669 O O . ASP A 1 92 ? -4.910 4.519 12.542 1.00 98.69 92 ASP A O 1
ATOM 673 N N . LEU A 1 93 ? -6.890 4.385 11.475 1.00 98.88 93 LEU A N 1
ATOM 674 C CA . LEU A 1 93 ? -7.727 4.842 12.579 1.00 98.88 93 LEU A CA 1
ATOM 675 C C . LEU A 1 93 ? -8.611 3.694 13.065 1.00 98.88 93 LEU A C 1
ATOM 677 O O . LEU A 1 93 ? -9.370 3.128 12.284 1.00 98.88 93 LEU A O 1
ATOM 681 N N . ASP A 1 94 ? -8.544 3.386 14.356 1.00 98.75 94 ASP A N 1
ATOM 682 C CA . ASP A 1 94 ? -9.436 2.458 15.053 1.00 98.75 94 ASP A CA 1
ATOM 683 C C . ASP A 1 94 ? -10.603 3.252 15.651 1.00 98.75 94 ASP A C 1
ATOM 685 O O . ASP A 1 94 ? -10.472 3.928 16.677 1.00 98.75 94 ASP A O 1
ATOM 689 N N . LEU A 1 95 ? -11.757 3.192 14.988 1.00 98.75 95 LEU A N 1
ATOM 690 C CA . LEU A 1 95 ? -12.941 3.953 15.386 1.00 98.75 95 LEU A CA 1
ATOM 691 C C . LEU A 1 95 ? -13.573 3.417 16.673 1.00 98.75 95 LEU A C 1
ATOM 693 O O . LEU A 1 95 ? -14.283 4.160 17.351 1.00 98.75 95 LEU A O 1
ATOM 697 N N . GLY A 1 96 ? -13.270 2.172 17.050 1.00 98.31 96 GLY A N 1
ATOM 698 C CA . GLY A 1 96 ? -13.676 1.603 18.330 1.00 98.31 96 GLY A CA 1
ATOM 699 C C . GLY A 1 96 ? -13.030 2.332 19.502 1.00 98.31 96 GLY A C 1
ATOM 700 O O . GLY A 1 96 ? -13.685 2.549 20.513 1.00 98.31 96 GLY A O 1
ATOM 701 N N . LYS A 1 97 ? -11.774 2.763 19.349 1.00 98.38 97 LYS A N 1
ATOM 702 C CA . LYS A 1 97 ? -11.051 3.548 20.363 1.00 98.38 97 LYS A CA 1
ATOM 703 C C . LYS A 1 97 ? -11.315 5.051 20.272 1.00 98.38 97 LYS A C 1
ATOM 705 O O . LYS A 1 97 ? -11.238 5.739 21.284 1.00 98.38 97 LYS A O 1
ATOM 710 N N . LEU A 1 98 ? -11.563 5.567 19.066 1.00 98.25 98 LEU A N 1
ATOM 711 C CA . LEU A 1 98 ? -11.675 7.010 18.826 1.00 98.25 98 LEU A CA 1
ATOM 712 C C . LEU A 1 98 ? -13.073 7.567 19.101 1.00 98.25 98 LEU A C 1
ATOM 714 O O . LEU A 1 98 ? -13.191 8.682 19.606 1.00 98.25 98 LEU A O 1
ATOM 718 N N . ILE A 1 99 ? -14.115 6.830 18.711 1.00 98.19 99 ILE A N 1
ATOM 719 C CA . ILE A 1 99 ? -15.507 7.306 18.715 1.00 98.19 99 ILE A CA 1
ATOM 720 C C . ILE A 1 99 ? -16.502 6.221 19.155 1.00 98.19 99 ILE A C 1
ATOM 722 O O . ILE A 1 99 ? -17.681 6.307 18.821 1.00 98.19 99 ILE A O 1
ATOM 726 N N . ASP A 1 100 ? -16.030 5.192 19.864 1.00 97.94 100 ASP A N 1
ATOM 727 C CA . ASP A 1 100 ? -16.847 4.080 20.365 1.00 97.94 100 ASP A CA 1
ATOM 728 C C . ASP A 1 100 ? -17.666 3.367 19.269 1.00 97.94 100 ASP A C 1
ATOM 730 O O . ASP A 1 100 ? -18.815 2.974 19.482 1.00 97.94 100 ASP A O 1
ATOM 734 N N . LEU A 1 101 ? -17.070 3.174 18.083 1.00 98.12 101 LEU A N 1
ATOM 735 C CA . LEU A 1 101 ? -17.639 2.379 16.987 1.00 98.12 101 LEU A CA 1
ATOM 736 C C . LEU A 1 101 ? -16.855 1.063 16.807 1.00 98.12 101 LEU A C 1
ATOM 738 O O . LEU A 1 101 ? -15.916 1.009 16.006 1.00 98.12 101 LEU A O 1
ATOM 742 N N . PRO A 1 102 ? -17.200 -0.017 17.539 1.00 97.81 102 PRO A N 1
ATOM 743 C CA . PRO A 1 102 ? -16.474 -1.280 17.474 1.00 97.81 102 PRO A CA 1
ATOM 744 C C . PRO A 1 102 ? -16.415 -1.853 16.056 1.00 97.81 102 PRO A C 1
ATOM 746 O O . PRO A 1 102 ? -17.412 -1.858 15.335 1.00 97.81 102 PRO A O 1
ATOM 749 N N . GLY A 1 103 ? -15.244 -2.361 15.668 1.00 97.75 103 GLY A N 1
ATOM 750 C CA . GLY A 1 103 ? -15.015 -2.976 14.357 1.00 97.75 103 GLY A CA 1
ATOM 751 C C . GLY A 1 103 ? -14.864 -1.988 13.196 1.00 97.75 103 GLY A C 1
ATOM 752 O O . GLY A 1 103 ? -14.571 -2.436 12.091 1.00 97.75 103 GLY A O 1
ATOM 753 N N . GLY A 1 104 ? -15.042 -0.683 13.430 1.00 98.62 104 GLY A N 1
ATOM 754 C CA . GLY A 1 104 ? -14.844 0.359 12.425 1.00 98.62 104 GLY A CA 1
ATOM 755 C C . GLY A 1 104 ? -13.374 0.758 12.291 1.00 98.62 104 GLY A C 1
ATOM 756 O O . GLY A 1 104 ? -12.709 1.030 13.293 1.00 98.62 104 GLY A O 1
ATOM 757 N N . LYS A 1 105 ? -12.871 0.836 11.057 1.00 98.75 105 LYS A N 1
ATOM 758 C CA . LYS A 1 105 ? -11.511 1.293 10.745 1.00 98.75 105 LYS A CA 1
ATOM 759 C C . LYS A 1 105 ? -11.496 2.229 9.547 1.00 98.75 105 LYS A C 1
ATOM 761 O O . LYS A 1 105 ? -12.302 2.075 8.634 1.00 98.75 105 LYS A O 1
ATOM 766 N N . ILE A 1 106 ? -10.568 3.181 9.544 1.00 98.81 106 ILE A N 1
ATOM 767 C CA . ILE A 1 106 ? -10.237 3.981 8.358 1.00 98.81 106 ILE A CA 1
ATOM 768 C C . ILE A 1 106 ? -8.768 3.758 8.026 1.00 98.81 106 ILE A C 1
ATOM 770 O O . ILE A 1 106 ? -7.923 3.878 8.911 1.00 98.81 106 ILE A O 1
ATOM 774 N N . HIS A 1 107 ? -8.473 3.485 6.761 1.00 98.62 107 HIS A N 1
ATOM 775 C CA . HIS A 1 107 ? -7.119 3.332 6.241 1.00 98.62 107 HIS A CA 1
ATOM 776 C C . HIS A 1 107 ? -6.828 4.461 5.263 1.00 98.62 107 HIS A C 1
ATOM 778 O O . HIS A 1 107 ? -7.625 4.721 4.361 1.00 98.62 107 HIS A O 1
ATOM 784 N N . VAL A 1 108 ? -5.695 5.135 5.444 1.00 98.56 108 VAL A N 1
ATOM 785 C CA . VAL A 1 108 ? -5.201 6.152 4.514 1.00 98.56 108 VAL A CA 1
ATOM 786 C C . VAL A 1 108 ? -3.750 5.847 4.198 1.00 98.56 108 VAL A C 1
ATOM 788 O O . VAL A 1 108 ? -2.919 5.792 5.104 1.00 98.56 108 VAL A O 1
ATOM 791 N N . LEU A 1 109 ? -3.431 5.692 2.917 1.00 98.56 109 LEU A N 1
ATOM 792 C CA . LEU A 1 109 ? -2.075 5.442 2.458 1.00 98.56 109 LEU A CA 1
ATOM 793 C C . LEU A 1 109 ? -1.770 6.254 1.206 1.00 98.56 109 LEU A C 1
ATOM 795 O O . LEU A 1 109 ? -2.495 6.203 0.212 1.00 98.56 109 LEU A O 1
ATOM 799 N N . PHE A 1 110 ? -0.654 6.966 1.254 1.00 98.31 110 PHE A N 1
ATOM 800 C CA . PHE A 1 110 ? -0.027 7.585 0.102 1.00 98.31 110 PHE A CA 1
ATOM 801 C C . PHE A 1 110 ? 1.217 6.793 -0.262 1.00 98.31 110 PHE A C 1
ATOM 803 O O . PHE A 1 110 ? 1.983 6.394 0.616 1.00 98.31 110 PHE A O 1
ATOM 810 N N . THR A 1 111 ? 1.428 6.628 -1.559 1.00 98.31 111 THR A N 1
ATOM 811 C CA . THR A 1 111 ? 2.583 5.922 -2.099 1.00 98.31 111 THR A CA 1
ATOM 812 C C . THR A 1 111 ? 3.274 6.804 -3.117 1.00 98.31 111 THR A C 1
ATOM 814 O O . THR A 1 111 ? 2.636 7.379 -3.997 1.00 98.31 111 THR A O 1
ATOM 817 N N . GLU A 1 112 ? 4.588 6.894 -3.011 1.00 98.00 112 GLU A N 1
ATOM 818 C CA . GLU A 1 112 ? 5.471 7.402 -4.045 1.00 98.00 112 GLU A CA 1
ATOM 819 C C . GLU A 1 112 ? 6.228 6.225 -4.652 1.00 98.00 112 GLU A C 1
ATOM 821 O O . GLU A 1 112 ? 6.645 5.315 -3.938 1.00 98.00 112 GLU A O 1
ATOM 826 N N . ARG A 1 113 ? 6.361 6.213 -5.978 1.00 98.00 113 ARG A N 1
ATOM 827 C CA . ARG A 1 113 ? 7.267 5.303 -6.683 1.00 98.00 113 ARG A CA 1
ATOM 828 C C . ARG A 1 113 ? 8.182 6.120 -7.578 1.00 98.00 113 ARG A C 1
ATOM 830 O O . ARG A 1 113 ? 7.691 6.916 -8.374 1.00 98.00 113 ARG A O 1
ATOM 837 N N . ALA A 1 114 ? 9.480 5.839 -7.550 1.00 98.06 114 ALA A N 1
ATOM 838 C CA . ALA A 1 114 ? 10.439 6.463 -8.456 1.00 98.06 114 ALA A CA 1
ATOM 839 C C . ALA A 1 114 ? 11.564 5.522 -8.875 1.00 98.06 114 ALA A C 1
ATOM 841 O O . ALA A 1 114 ? 12.062 4.695 -8.112 1.00 98.06 114 ALA A O 1
ATOM 842 N N . GLY A 1 115 ? 12.017 5.709 -10.115 1.00 97.62 115 GLY A N 1
ATOM 843 C CA . GLY A 1 115 ? 13.115 4.955 -10.705 1.00 97.62 115 GLY A CA 1
ATOM 844 C C . GLY A 1 115 ? 12.793 4.408 -12.087 1.00 97.62 115 GLY A C 1
ATOM 845 O O . GLY A 1 115 ? 11.950 4.945 -12.805 1.00 97.62 115 GLY A O 1
ATOM 846 N N . GLN A 1 116 ? 13.519 3.364 -12.473 1.00 97.56 116 GLN A N 1
ATOM 847 C CA . GLN A 1 116 ? 13.604 2.848 -13.834 1.00 97.56 116 GLN A CA 1
ATOM 848 C C . GLN A 1 116 ? 13.415 1.328 -13.862 1.00 97.56 116 GLN A C 1
ATOM 850 O O . GLN A 1 116 ? 13.826 0.624 -12.941 1.00 97.56 116 GLN A O 1
ATOM 855 N N . SER A 1 117 ? 12.834 0.827 -14.955 1.00 97.25 117 SER A N 1
ATOM 856 C CA . SER A 1 117 ? 12.630 -0.605 -15.182 1.00 97.25 117 SER A CA 1
ATOM 857 C C . SER A 1 117 ? 13.752 -1.203 -16.013 1.00 97.25 117 SER A C 1
ATOM 859 O O . SER A 1 117 ? 13.878 -0.902 -17.204 1.00 97.25 117 SER A O 1
ATOM 861 N N . LEU A 1 118 ? 14.503 -2.138 -15.430 1.00 98.12 118 LEU A N 1
ATOM 862 C CA . LEU A 1 118 ? 15.458 -2.944 -16.188 1.00 98.12 118 LEU A CA 1
ATOM 863 C C . LEU A 1 118 ? 14.751 -3.799 -17.252 1.00 98.12 118 LEU A C 1
ATOM 865 O O . LEU A 1 118 ? 15.279 -3.993 -18.351 1.00 98.12 118 LEU A O 1
ATOM 869 N N . ALA A 1 119 ? 13.542 -4.283 -16.940 1.00 97.00 119 ALA A N 1
ATOM 870 C CA . ALA A 1 119 ? 12.750 -5.093 -17.859 1.00 97.00 119 ALA A CA 1
ATOM 871 C C . ALA A 1 119 ? 12.455 -4.332 -19.157 1.00 97.00 119 ALA A C 1
ATOM 873 O O . ALA A 1 119 ? 12.731 -4.851 -20.237 1.00 97.00 119 ALA A O 1
ATOM 874 N N . ALA A 1 120 ? 11.996 -3.082 -19.047 1.00 95.44 120 ALA A N 1
ATOM 875 C CA . ALA A 1 120 ? 11.695 -2.238 -20.200 1.00 95.44 120 ALA A CA 1
ATOM 876 C C . ALA A 1 120 ? 12.955 -1.747 -20.935 1.00 95.44 120 ALA A C 1
ATOM 878 O O . ALA A 1 120 ? 12.955 -1.629 -22.157 1.00 95.44 120 ALA A O 1
ATOM 879 N N . GLN A 1 121 ? 14.034 -1.445 -20.208 1.00 96.19 121 GLN A N 1
ATOM 880 C CA . GLN A 1 121 ? 15.204 -0.771 -20.781 1.00 96.19 121 GLN A CA 1
ATOM 881 C C . GLN A 1 121 ? 16.273 -1.699 -21.361 1.00 96.19 121 GLN A C 1
ATOM 883 O O . GLN A 1 121 ? 17.081 -1.237 -22.174 1.00 96.19 121 GLN A O 1
ATOM 888 N N . ALA A 1 122 ? 16.350 -2.946 -20.893 1.00 97.62 122 ALA A N 1
ATOM 889 C CA . ALA A 1 122 ? 17.488 -3.828 -21.156 1.00 97.62 122 ALA A CA 1
ATOM 890 C C . ALA A 1 122 ? 17.091 -5.281 -21.453 1.00 97.62 122 ALA A C 1
ATOM 892 O O . ALA A 1 122 ? 17.686 -5.900 -22.331 1.00 97.62 122 ALA A O 1
ATOM 893 N N . ILE A 1 123 ? 16.089 -5.833 -20.761 1.00 97.81 123 ILE A N 1
ATOM 894 C CA . ILE A 1 123 ? 15.719 -7.252 -20.915 1.00 97.81 123 ILE A CA 1
ATOM 895 C C . ILE A 1 123 ? 14.723 -7.451 -22.065 1.00 97.81 123 ILE A C 1
ATOM 897 O O . ILE A 1 123 ? 14.852 -8.416 -22.811 1.00 97.81 123 ILE A O 1
ATOM 901 N N . GLY A 1 124 ? 13.756 -6.543 -22.228 1.00 94.81 124 GLY A N 1
ATOM 902 C CA . GLY A 1 124 ? 12.652 -6.685 -23.185 1.00 94.81 124 GLY A CA 1
ATOM 903 C C . GLY A 1 124 ? 11.533 -7.618 -22.705 1.00 94.81 124 GLY A C 1
ATOM 904 O O . GLY A 1 124 ? 10.810 -8.179 -23.521 1.00 94.81 124 GLY A O 1
ATOM 905 N N . SER A 1 125 ? 11.405 -7.819 -21.390 1.00 91.94 125 SER A N 1
ATOM 906 C CA . SER A 1 125 ? 10.366 -8.668 -20.792 1.00 91.94 125 SER A CA 1
ATOM 907 C C . SER A 1 125 ? 9.079 -7.878 -20.550 1.00 91.94 125 SER A C 1
ATOM 909 O O . SER A 1 125 ? 9.129 -6.752 -20.057 1.00 91.94 125 SER A O 1
ATOM 911 N N . ILE A 1 126 ? 7.924 -8.495 -20.824 1.00 88.88 126 ILE A N 1
ATOM 912 C CA . ILE A 1 126 ? 6.612 -7.959 -20.421 1.00 88.88 126 ILE A CA 1
ATOM 913 C C . ILE A 1 126 ? 6.397 -8.048 -18.902 1.00 88.88 126 ILE A C 1
ATOM 915 O O . ILE A 1 126 ? 5.675 -7.242 -18.322 1.00 88.88 126 ILE A O 1
ATOM 919 N N . ILE A 1 127 ? 7.050 -9.010 -18.246 1.00 91.31 127 ILE A N 1
ATOM 920 C CA . ILE A 1 127 ? 7.033 -9.155 -16.791 1.00 91.31 127 ILE A CA 1
ATOM 921 C C . ILE A 1 127 ? 8.175 -8.333 -16.203 1.00 91.31 127 ILE A C 1
ATOM 923 O O . ILE A 1 127 ? 9.339 -8.542 -16.564 1.00 91.31 127 ILE A O 1
ATOM 927 N N . SER A 1 128 ? 7.844 -7.415 -15.293 1.00 92.94 128 SER A N 1
ATOM 928 C CA . SER A 1 128 ? 8.851 -6.620 -14.592 1.00 92.94 128 SER A CA 1
ATOM 929 C C . SER A 1 128 ? 9.717 -7.495 -13.684 1.00 92.94 128 SER A C 1
ATOM 931 O O . SER A 1 128 ? 9.223 -8.376 -12.982 1.00 92.94 128 SER A O 1
ATOM 933 N N . VAL A 1 129 ? 11.018 -7.212 -13.665 1.00 95.94 129 VAL A N 1
ATOM 934 C CA . VAL A 1 129 ? 11.984 -7.811 -12.724 1.00 95.94 129 VAL A CA 1
ATOM 935 C C . VAL A 1 129 ? 12.156 -6.981 -11.444 1.00 95.94 129 VAL A C 1
ATOM 937 O O . VAL A 1 129 ? 12.991 -7.315 -10.605 1.00 95.94 129 VAL A O 1
ATOM 940 N N . GLN A 1 130 ? 11.409 -5.880 -11.354 1.00 97.25 130 GLN A N 1
ATOM 941 C CA . GLN A 1 130 ? 11.299 -4.978 -10.212 1.00 97.25 130 GLN A CA 1
ATOM 942 C C . GLN A 1 130 ? 9.800 -4.688 -10.017 1.00 97.25 130 GLN A C 1
ATOM 944 O O . GLN A 1 130 ? 9.214 -3.963 -10.830 1.00 97.25 130 GLN A O 1
ATOM 949 N N . GLU A 1 131 ? 9.158 -5.318 -9.037 1.00 94.88 131 GLU A N 1
ATOM 950 C CA . GLU A 1 131 ? 7.718 -5.201 -8.773 1.00 94.88 131 GLU A CA 1
ATOM 951 C C . GLU A 1 131 ? 7.293 -3.783 -8.387 1.00 94.88 131 GLU A C 1
ATOM 953 O O . GLU A 1 131 ? 6.233 -3.303 -8.816 1.00 94.88 131 GLU A O 1
ATOM 958 N N . VAL A 1 132 ? 8.178 -3.039 -7.712 1.00 95.88 132 VAL A N 1
ATOM 959 C CA . VAL A 1 132 ? 7.863 -1.662 -7.319 1.00 95.88 132 VAL A CA 1
ATOM 960 C C . VAL A 1 132 ? 7.928 -0.674 -8.482 1.00 95.88 132 VAL A C 1
ATOM 962 O O . VAL A 1 132 ? 7.612 0.499 -8.313 1.00 95.88 132 VAL A O 1
ATOM 965 N N . PHE A 1 133 ? 8.298 -1.111 -9.690 1.00 95.31 133 PHE A N 1
ATOM 966 C CA . PHE A 1 133 ? 8.198 -0.278 -10.886 1.00 95.31 133 PHE A CA 1
ATOM 967 C C . PHE A 1 133 ? 6.807 -0.393 -11.518 1.00 95.31 133 PHE A C 1
ATOM 969 O O . PHE A 1 133 ? 6.358 -1.478 -11.884 1.00 95.31 133 PHE A O 1
ATOM 976 N N . GLY A 1 134 ? 6.147 0.740 -11.742 1.00 92.56 134 GLY A N 1
ATOM 977 C CA . GLY A 1 134 ? 4.853 0.811 -12.412 1.00 92.56 134 GLY A CA 1
ATOM 978 C C . GLY A 1 134 ? 3.993 1.943 -11.867 1.00 92.56 134 GLY A C 1
ATOM 979 O O . GLY A 1 134 ? 4.419 2.703 -11.003 1.00 92.56 134 GLY A O 1
ATOM 980 N N . SER A 1 135 ? 2.758 2.050 -12.367 1.00 90.94 135 SER A N 1
ATOM 981 C CA . SER A 1 135 ? 1.800 3.054 -11.885 1.00 90.94 135 SER A CA 1
ATOM 982 C C . SER A 1 135 ? 2.393 4.470 -11.931 1.00 90.94 135 SER A C 1
ATOM 984 O O . SER A 1 135 ? 2.475 5.169 -10.930 1.00 90.94 135 SER A O 1
ATOM 986 N N . GLY A 1 136 ? 2.879 4.884 -13.104 1.00 91.12 136 GLY A N 1
ATOM 987 C CA . GLY A 1 136 ? 3.224 6.277 -13.398 1.00 91.12 136 GLY A CA 1
ATOM 988 C C . GLY A 1 136 ? 4.481 6.864 -12.743 1.00 91.12 136 GLY A C 1
ATOM 989 O O . GLY A 1 136 ? 4.844 7.966 -13.140 1.00 91.12 136 GLY A O 1
ATOM 990 N N . GLN A 1 137 ? 5.150 6.163 -11.817 1.00 94.88 137 GLN A N 1
ATOM 991 C CA . GLN A 1 137 ? 6.335 6.656 -11.090 1.00 94.88 137 GLN A CA 1
ATOM 992 C C . GLN A 1 137 ? 6.116 8.063 -10.486 1.00 94.88 137 GLN A C 1
ATOM 994 O O . GLN A 1 137 ? 6.795 9.030 -10.837 1.00 94.88 137 GLN A O 1
ATOM 999 N N . ASN A 1 138 ? 5.091 8.187 -9.643 1.00 96.56 138 ASN A N 1
ATOM 1000 C CA . ASN A 1 138 ? 4.632 9.440 -9.046 1.00 96.56 138 ASN A CA 1
ATOM 1001 C C . ASN A 1 138 ? 4.199 9.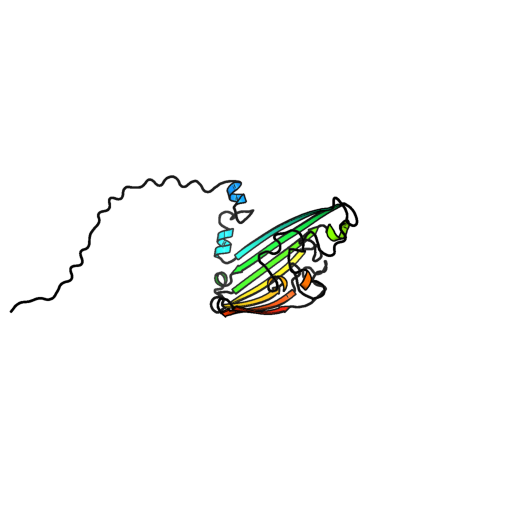241 -7.583 1.00 96.56 138 ASN A C 1
ATOM 1003 O O . ASN A 1 138 ? 4.150 8.116 -7.088 1.00 96.56 138 ASN A O 1
ATOM 1007 N N . VAL A 1 139 ? 3.828 10.340 -6.921 1.00 97.50 139 VAL A N 1
ATOM 1008 C CA . VAL A 1 139 ? 3.081 10.311 -5.655 1.00 97.50 139 VAL A CA 1
ATOM 1009 C C . VAL A 1 139 ? 1.595 10.121 -5.956 1.00 97.50 139 VAL A C 1
ATOM 1011 O O . VAL A 1 139 ? 1.057 10.786 -6.848 1.00 97.50 139 VAL A O 1
ATOM 1014 N N . ARG A 1 140 ? 0.926 9.246 -5.204 1.00 96.88 140 ARG A N 1
ATOM 1015 C CA . ARG A 1 140 ? -0.502 8.969 -5.354 1.00 96.88 140 ARG A CA 1
ATOM 1016 C C . ARG A 1 140 ? -1.193 8.588 -4.051 1.00 96.88 140 ARG A C 1
ATOM 1018 O O . ARG A 1 140 ? -0.552 8.104 -3.119 1.00 96.88 140 ARG A O 1
ATOM 1025 N N . LEU A 1 141 ? -2.512 8.773 -4.020 1.00 97.56 141 LEU A N 1
ATOM 1026 C CA . LEU A 1 141 ? -3.381 8.137 -3.034 1.00 97.56 141 LEU A CA 1
ATOM 1027 C C . LEU A 1 141 ? -3.482 6.647 -3.379 1.00 97.56 141 LEU A C 1
ATOM 1029 O O . LEU A 1 141 ? -4.091 6.278 -4.385 1.00 97.56 141 LEU A O 1
ATOM 1033 N N . ALA A 1 142 ? -2.852 5.806 -2.566 1.00 97.31 142 ALA A N 1
ATOM 1034 C CA . ALA A 1 142 ? -2.888 4.361 -2.740 1.00 97.31 142 ALA A CA 1
ATOM 1035 C C . ALA A 1 142 ? -4.138 3.772 -2.089 1.00 97.31 142 ALA A C 1
ATOM 1037 O O . ALA A 1 142 ? -4.858 3.014 -2.722 1.00 97.31 142 ALA A O 1
ATOM 1038 N N . GLU A 1 143 ? -4.462 4.179 -0.862 1.00 97.94 143 GLU A N 1
ATOM 1039 C CA . GLU A 1 143 ? -5.652 3.691 -0.168 1.00 97.94 143 GLU A CA 1
ATOM 1040 C C . GLU A 1 143 ? -6.362 4.823 0.572 1.00 97.94 143 GLU A C 1
ATOM 1042 O O . GLU A 1 143 ? -5.737 5.633 1.257 1.00 97.94 143 GLU A O 1
ATOM 1047 N N . LEU A 1 144 ? -7.684 4.854 0.445 1.00 98.44 144 LEU A N 1
ATOM 1048 C CA . LEU A 1 144 ? -8.579 5.572 1.344 1.00 98.44 144 LEU A CA 1
ATOM 1049 C C . LEU A 1 144 ? -9.806 4.697 1.541 1.00 98.44 144 LEU A C 1
ATOM 1051 O O . LEU A 1 144 ? -10.702 4.699 0.700 1.00 98.44 144 LEU A O 1
ATOM 1055 N N . SER A 1 145 ? -9.853 3.940 2.627 1.00 98.62 145 SER A N 1
ATOM 1056 C CA . SER A 1 145 ? -10.918 2.966 2.841 1.00 98.62 145 SER A CA 1
ATOM 1057 C C . SER A 1 145 ? -11.534 3.093 4.225 1.00 98.62 145 SER A C 1
ATOM 1059 O O . SER A 1 145 ? -10.876 3.470 5.193 1.00 98.62 145 SER A O 1
ATOM 1061 N N . TYR A 1 146 ? -12.827 2.800 4.301 1.00 98.75 146 TYR A N 1
ATOM 1062 C CA . TYR A 1 146 ? -13.526 2.521 5.543 1.00 98.75 146 TYR A CA 1
ATOM 1063 C C . TYR A 1 146 ? -13.878 1.038 5.570 1.00 98.75 146 TYR A C 1
ATOM 1065 O O . TYR A 1 146 ? -14.444 0.510 4.608 1.00 98.75 146 TYR A O 1
ATOM 1073 N N . GLU A 1 147 ? -13.560 0.384 6.679 1.00 98.62 147 GLU A N 1
ATOM 1074 C CA . GLU A 1 147 ? -13.865 -1.015 6.937 1.00 98.62 147 GLU A CA 1
ATOM 1075 C C . GLU A 1 147 ? -14.746 -1.133 8.183 1.00 98.62 147 GLU A C 1
ATOM 1077 O O . GLU A 1 147 ? -14.540 -0.437 9.177 1.00 98.62 147 GLU A O 1
ATOM 1082 N N . GLN A 1 148 ? -15.724 -2.034 8.138 1.00 98.69 148 GLN A N 1
ATOM 1083 C CA . GLN A 1 148 ? -16.581 -2.363 9.266 1.00 98.69 148 GLN A CA 1
ATOM 1084 C C . GLN A 1 148 ? -16.675 -3.879 9.433 1.00 98.69 148 GLN A C 1
ATOM 1086 O O . GLN A 1 148 ? -17.257 -4.582 8.601 1.00 98.69 148 GLN A O 1
ATOM 1091 N N . SER A 1 149 ? -16.160 -4.368 10.559 1.00 98.44 149 SER A N 1
ATOM 1092 C CA . SER A 1 149 ? -16.413 -5.720 11.053 1.00 98.44 149 SER A CA 1
ATOM 1093 C C . SER A 1 149 ? -17.666 -5.764 11.924 1.00 98.44 149 SER A C 1
ATOM 1095 O O . SER A 1 149 ? -17.888 -4.907 12.779 1.00 98.44 149 SER A O 1
ATOM 1097 N N . LEU A 1 150 ? -18.486 -6.789 11.726 1.00 97.75 150 LEU A N 1
ATOM 1098 C CA . LEU A 1 150 ? -19.744 -7.041 12.423 1.00 97.75 150 LEU A CA 1
ATOM 1099 C C . LEU A 1 150 ? -19.829 -8.522 12.810 1.00 97.75 150 LEU A C 1
ATOM 1101 O O . LEU A 1 150 ? -19.133 -9.373 12.253 1.00 97.75 150 LEU A O 1
ATOM 1105 N N . LEU A 1 151 ? -20.733 -8.839 13.742 1.00 96.69 151 LEU A N 1
ATOM 1106 C CA . 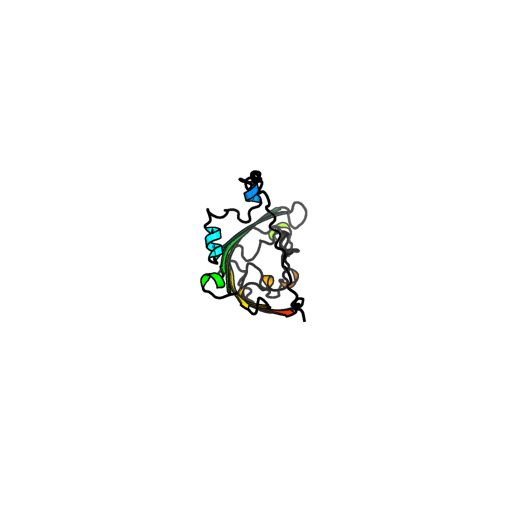LEU A 1 151 ? -21.039 -10.218 14.151 1.00 96.69 151 LEU A CA 1
ATOM 1107 C C . LEU A 1 151 ? -19.804 -10.994 14.655 1.00 96.69 151 LEU A C 1
ATOM 1109 O O . LEU A 1 151 ? -19.646 -12.171 14.339 1.00 96.69 151 LEU A O 1
ATOM 1113 N N . GLY A 1 152 ? -18.918 -10.327 15.405 1.00 94.00 152 GLY A N 1
ATOM 1114 C CA . GLY A 1 152 ? -17.661 -10.922 15.875 1.00 94.00 152 GLY A CA 1
ATOM 1115 C C . GLY A 1 152 ? -16.740 -11.319 14.718 1.00 94.00 152 GLY A C 1
ATOM 1116 O O . GLY A 1 152 ? -16.353 -12.477 14.617 1.00 94.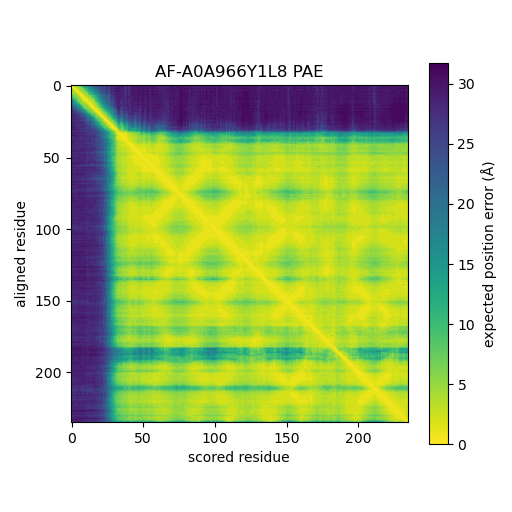00 152 GLY A O 1
ATOM 1117 N N . ASP A 1 153 ? -16.474 -10.379 13.805 1.00 95.75 153 ASP A N 1
ATOM 1118 C CA . ASP A 1 153 ? -15.636 -10.544 12.601 1.00 95.75 153 ASP A CA 1
ATOM 1119 C C . ASP A 1 153 ? -16.140 -11.564 11.562 1.00 95.75 153 ASP A C 1
ATOM 1121 O O . ASP A 1 153 ? -15.457 -11.863 10.576 1.00 9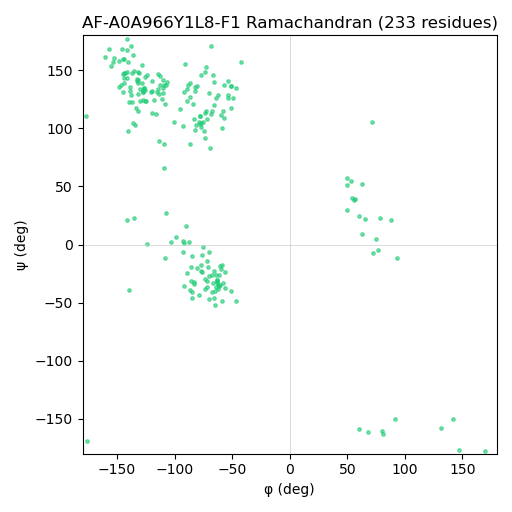5.75 153 ASP A O 1
ATOM 1125 N N . ARG A 1 154 ? -17.368 -12.077 11.719 1.00 97.44 154 ARG A N 1
ATOM 1126 C CA . ARG A 1 154 ? -17.976 -12.986 10.733 1.00 97.44 154 ARG A CA 1
ATOM 1127 C C . ARG A 1 154 ? -18.481 -12.269 9.490 1.00 97.44 154 ARG A C 1
ATOM 1129 O O . ARG A 1 154 ? -18.595 -12.906 8.446 1.00 97.44 154 ARG A O 1
ATOM 1136 N N . LEU A 1 155 ? -18.778 -10.977 9.578 1.00 98.25 155 LEU A N 1
ATOM 1137 C CA . LEU A 1 155 ? -19.140 -10.144 8.437 1.00 98.25 155 LEU A CA 1
ATOM 1138 C C . LEU A 1 155 ? -18.207 -8.939 8.397 1.00 98.25 155 LEU A C 1
ATOM 1140 O O . LEU A 1 155 ? -18.141 -8.187 9.361 1.00 98.25 155 LEU A O 1
ATOM 1144 N N . ASN A 1 156 ? -17.511 -8.752 7.284 1.00 98.44 156 ASN A N 1
ATOM 1145 C CA . ASN A 1 156 ? -16.613 -7.627 7.069 1.00 98.44 156 ASN A CA 1
ATOM 1146 C C . ASN A 1 156 ? -16.978 -6.945 5.750 1.00 98.44 156 ASN A C 1
ATOM 1148 O O . ASN A 1 156 ? -17.162 -7.619 4.734 1.00 98.44 156 ASN A O 1
ATOM 1152 N N . ALA A 1 157 ? -17.121 -5.626 5.781 1.00 98.50 157 ALA A N 1
ATOM 1153 C CA . ALA A 1 157 ? -17.385 -4.811 4.606 1.00 98.50 157 ALA A CA 1
ATOM 1154 C C . ALA A 1 157 ? -16.352 -3.690 4.527 1.00 98.50 157 ALA A C 1
ATOM 1156 O O . ALA A 1 157 ? -16.101 -3.023 5.527 1.00 98.50 157 ALA A O 1
ATOM 1157 N N . LYS A 1 158 ? -15.796 -3.465 3.338 1.00 98.56 158 LYS A N 1
ATOM 1158 C CA . LYS A 1 158 ? -14.841 -2.392 3.057 1.00 98.56 158 LYS A CA 1
ATOM 1159 C C . LYS A 1 158 ? -15.311 -1.592 1.852 1.00 98.56 158 LYS A C 1
ATOM 1161 O O . LYS A 1 158 ? -15.794 -2.171 0.879 1.00 98.56 158 LYS A O 1
ATOM 1166 N N . LEU A 1 159 ? -15.184 -0.272 1.916 1.00 98.56 159 LEU A N 1
ATOM 1167 C CA . LEU A 1 159 ? -15.554 0.645 0.841 1.00 98.56 159 LEU A CA 1
ATOM 1168 C C . LEU A 1 159 ? -14.577 1.815 0.762 1.00 98.56 159 LEU A C 1
ATOM 1170 O O . LEU A 1 159 ? -14.072 2.272 1.785 1.00 98.56 159 LEU A O 1
ATOM 1174 N N . GLY A 1 160 ? -14.349 2.328 -0.440 1.00 98.31 160 GLY A N 1
ATOM 1175 C CA . GLY A 1 160 ? -13.538 3.524 -0.647 1.00 98.31 160 GLY A CA 1
ATOM 1176 C C . GLY A 1 160 ? -12.669 3.431 -1.889 1.00 98.31 160 GLY A C 1
ATOM 1177 O O . GLY A 1 160 ? -13.032 2.765 -2.853 1.00 98.31 160 GLY A O 1
ATOM 1178 N N . TRP A 1 161 ? -11.526 4.102 -1.845 1.00 97.62 161 TRP A N 1
ATOM 1179 C CA . TRP A 1 161 ? -10.443 3.985 -2.807 1.00 97.62 161 TRP A CA 1
ATOM 1180 C C . TRP A 1 161 ? -9.574 2.772 -2.454 1.00 97.62 161 TRP A C 1
ATOM 1182 O O . TRP A 1 161 ? -8.762 2.832 -1.529 1.00 97.62 161 TRP A O 1
ATOM 1192 N N . ILE A 1 162 ? -9.811 1.654 -3.142 1.00 97.31 162 ILE A N 1
ATOM 1193 C CA . ILE A 1 162 ? -9.274 0.322 -2.824 1.0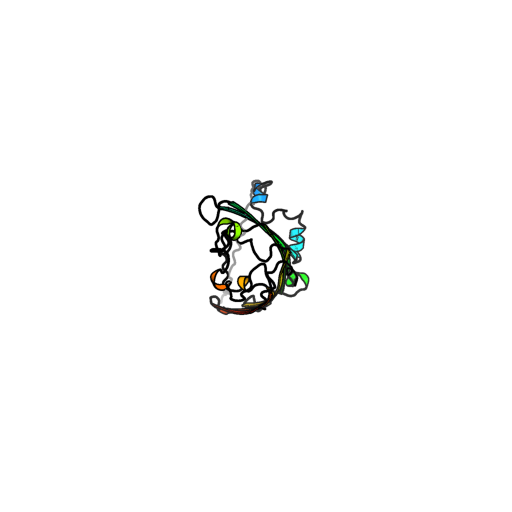0 97.31 162 ILE A CA 1
ATOM 1194 C C . ILE A 1 162 ? -8.812 -0.432 -4.081 1.00 97.31 162 ILE A C 1
ATOM 1196 O O . ILE A 1 162 ? -9.090 -0.025 -5.215 1.00 97.31 162 ILE A O 1
ATOM 1200 N N . HIS A 1 163 ? -8.137 -1.564 -3.869 1.00 94.31 163 HIS A N 1
ATOM 1201 C CA . HIS A 1 163 ? -7.605 -2.433 -4.920 1.00 94.31 163 HIS A CA 1
ATOM 1202 C C . HIS A 1 163 ? -8.296 -3.795 -4.919 1.00 94.31 163 HIS A C 1
ATOM 1204 O O . HIS A 1 163 ? -8.393 -4.454 -3.883 1.00 94.31 163 HIS A O 1
ATOM 1210 N N . ALA A 1 164 ? -8.694 -4.276 -6.095 1.00 93.19 164 ALA A N 1
ATOM 1211 C CA . ALA A 1 164 ? -9.185 -5.641 -6.238 1.00 93.19 164 ALA A CA 1
ATOM 1212 C C . ALA A 1 164 ? -8.094 -6.675 -5.897 1.00 93.19 164 ALA A C 1
ATOM 1214 O O . ALA A 1 164 ? -8.410 -7.728 -5.344 1.00 93.19 164 ALA A O 1
ATOM 1215 N N . SER A 1 165 ? -6.821 -6.359 -6.173 1.00 91.19 165 SER A N 1
ATOM 1216 C CA . SER A 1 165 ? -5.661 -7.221 -5.895 1.00 91.19 165 SER A CA 1
ATOM 1217 C C . SER A 1 165 ? -5.427 -7.552 -4.436 1.00 91.19 165 SER A C 1
ATOM 1219 O O . SER A 1 165 ? -4.816 -8.580 -4.150 1.00 91.19 165 SER A O 1
ATOM 1221 N N . ASP A 1 166 ? -5.878 -6.692 -3.528 1.00 91.88 166 ASP A N 1
ATOM 1222 C CA . ASP A 1 166 ? -5.658 -6.880 -2.095 1.00 91.88 166 ASP A CA 1
ATOM 1223 C C . ASP A 1 166 ? -6.729 -7.823 -1.531 1.00 91.88 166 ASP A C 1
ATOM 1225 O O . ASP A 1 166 ? -6.476 -8.651 -0.651 1.00 91.88 166 ASP A O 1
ATOM 1229 N N . ASP A 1 167 ? -7.930 -7.762 -2.110 1.00 92.88 167 ASP A N 1
ATOM 1230 C CA . ASP A 1 167 ? -9.095 -8.512 -1.663 1.00 92.88 167 ASP A CA 1
ATOM 1231 C C . ASP A 1 167 ? -9.248 -9.872 -2.353 1.00 92.88 167 ASP A C 1
ATOM 1233 O O . ASP A 1 167 ? -9.707 -10.833 -1.722 1.00 92.88 167 ASP A O 1
ATOM 1237 N N . PHE A 1 168 ? -8.887 -9.967 -3.632 1.00 92.06 168 PHE A N 1
ATOM 1238 C CA . PHE A 1 168 ? -9.084 -11.143 -4.475 1.00 92.06 168 PHE A CA 1
ATOM 1239 C C . PHE A 1 168 ? -7.779 -11.631 -5.082 1.00 92.06 168 PHE A C 1
ATOM 1241 O O . PHE A 1 168 ? -6.900 -10.853 -5.439 1.00 92.06 168 PHE A O 1
ATOM 1248 N N . ALA A 1 169 ? -7.683 -12.956 -5.228 1.00 87.88 169 ALA A N 1
ATOM 1249 C CA . ALA A 1 169 ? -6.497 -13.623 -5.755 1.00 87.88 169 ALA A CA 1
ATOM 1250 C C . ALA A 1 169 ? -5.197 -13.165 -5.062 1.00 87.88 169 ALA A C 1
ATOM 1252 O O . ALA A 1 169 ? -4.142 -13.151 -5.682 1.00 87.88 169 ALA A O 1
ATOM 1253 N N . SER A 1 170 ? -5.266 -12.772 -3.789 1.00 86.94 170 SER A N 1
ATOM 1254 C CA . SER A 1 170 ? -4.124 -12.397 -2.962 1.00 86.94 170 SER A CA 1
ATOM 1255 C C . SER A 1 170 ? -3.580 -13.604 -2.202 1.00 86.94 170 SER A C 1
ATOM 1257 O O . SER A 1 170 ? -4.279 -14.590 -1.955 1.00 86.94 170 SER A O 1
ATOM 1259 N N . SER A 1 171 ? -2.302 -13.536 -1.841 1.00 87.50 171 SER A N 1
ATOM 1260 C CA . SER A 1 171 ? -1.634 -14.542 -1.025 1.00 87.50 171 SER A CA 1
ATOM 1261 C C . SER A 1 171 ? -0.642 -13.853 -0.098 1.00 87.50 171 SER A C 1
ATOM 1263 O O . SER A 1 171 ? 0.092 -12.982 -0.566 1.00 87.50 171 SER A O 1
ATOM 1265 N N . PRO A 1 172 ? -0.533 -14.277 1.174 1.00 85.44 172 PRO A N 1
ATOM 1266 C CA . PRO A 1 172 ? 0.525 -13.805 2.066 1.00 85.44 172 PRO A CA 1
ATOM 1267 C C . PRO A 1 172 ? 1.938 -14.084 1.542 1.00 85.44 172 PRO A C 1
ATOM 1269 O O . PRO A 1 172 ? 2.885 -13.491 2.030 1.00 85.44 172 PRO A O 1
ATOM 1272 N N . LEU A 1 173 ? 2.090 -15.003 0.582 1.00 86.00 173 LEU A N 1
ATOM 1273 C CA . LEU A 1 173 ? 3.380 -15.369 -0.008 1.00 86.00 173 LEU A CA 1
ATOM 1274 C C . LEU A 1 173 ? 3.810 -14.450 -1.159 1.00 86.00 173 LEU A C 1
ATOM 1276 O O . LEU A 1 173 ? 4.931 -14.576 -1.651 1.00 86.00 173 LEU A O 1
ATOM 1280 N N . PHE A 1 174 ? 2.927 -13.573 -1.636 1.00 88.00 174 PHE A N 1
ATOM 1281 C CA . PHE A 1 174 ? 3.264 -12.662 -2.722 1.00 88.00 174 PHE A CA 1
ATOM 1282 C C . PHE A 1 174 ? 4.187 -11.546 -2.245 1.00 88.00 174 PHE A C 1
ATOM 1284 O O . PHE A 1 174 ? 4.122 -11.109 -1.102 1.00 88.00 174 PHE A O 1
ATOM 1291 N N . CYS A 1 175 ? 5.042 -11.088 -3.161 1.00 89.06 175 CYS A N 1
ATOM 1292 C CA . CYS A 1 175 ? 5.898 -9.914 -2.967 1.00 89.06 175 CYS A CA 1
ATOM 1293 C C . CYS A 1 175 ? 6.970 -10.064 -1.876 1.00 89.06 175 CYS A C 1
ATOM 1295 O O . CYS A 1 175 ? 7.548 -9.085 -1.422 1.00 89.06 175 CYS A O 1
ATOM 1297 N N . TYR A 1 176 ? 7.330 -11.308 -1.536 1.00 91.19 176 TYR A N 1
ATOM 1298 C CA . TYR A 1 176 ? 8.633 -11.606 -0.926 1.00 91.19 176 TYR A CA 1
ATOM 1299 C C . TYR A 1 176 ? 9.785 -11.597 -1.943 1.00 91.19 176 TYR A C 1
ATOM 1301 O O . TYR A 1 176 ? 10.951 -11.533 -1.558 1.00 91.19 176 TYR A O 1
ATOM 1309 N N . PHE A 1 177 ? 9.474 -11.691 -3.238 1.00 92.25 177 PHE A N 1
ATOM 1310 C CA . PHE A 1 177 ? 10.446 -11.703 -4.328 1.00 92.25 177 PHE A CA 1
ATOM 1311 C C . PHE A 1 177 ? 10.301 -10.458 -5.201 1.00 92.25 177 PHE A C 1
ATOM 1313 O O . PHE A 1 177 ? 9.190 -10.018 -5.471 1.00 92.25 177 PHE A O 1
ATOM 1320 N N . GLN A 1 178 ? 11.431 -9.990 -5.734 1.00 95.00 178 GLN A N 1
ATOM 1321 C CA . GLN A 1 178 ? 11.533 -8.780 -6.561 1.00 95.00 178 GLN A CA 1
ATOM 1322 C C . GLN A 1 178 ? 10.808 -8.870 -7.921 1.00 95.00 178 GLN A C 1
ATOM 1324 O O . GLN A 1 178 ? 10.527 -7.871 -8.575 1.00 95.00 178 GLN A O 1
ATOM 1329 N N . ASN A 1 179 ? 10.576 -10.082 -8.430 1.00 93.69 179 ASN A N 1
ATOM 1330 C CA . ASN A 1 179 ? 10.060 -10.290 -9.782 1.00 93.69 179 ASN A CA 1
ATOM 1331 C C . ASN A 1 179 ? 8.526 -10.360 -9.777 1.00 93.69 179 ASN A C 1
ATOM 1333 O O . ASN A 1 179 ? 7.958 -11.173 -9.045 1.00 93.69 179 ASN A O 1
ATOM 1337 N N . ASN A 1 180 ? 7.863 -9.612 -10.668 1.00 91.25 180 ASN A N 1
ATOM 1338 C CA . ASN A 1 180 ? 6.397 -9.621 -10.790 1.00 91.25 180 ASN A CA 1
ATOM 1339 C C . ASN A 1 180 ? 5.823 -10.999 -11.129 1.00 91.25 180 ASN A C 1
ATOM 1341 O O . ASN A 1 180 ? 4.675 -11.268 -10.817 1.00 91.25 180 ASN A O 1
ATOM 1345 N N . GLY A 1 181 ? 6.612 -11.914 -11.693 1.00 89.31 181 GLY A N 1
ATOM 1346 C CA . GLY A 1 181 ? 6.239 -13.320 -11.857 1.00 89.31 181 GLY A CA 1
ATOM 1347 C C . GLY A 1 181 ? 5.858 -14.028 -10.550 1.00 89.31 181 GLY A C 1
ATOM 1348 O O . GLY A 1 181 ? 5.126 -15.013 -10.595 1.00 89.31 181 GLY A O 1
ATOM 1349 N N . PHE A 1 182 ? 6.328 -13.526 -9.403 1.00 88.50 182 PHE A N 1
ATOM 1350 C CA . PHE A 1 182 ? 6.080 -14.072 -8.062 1.00 88.50 182 PHE A CA 1
ATOM 1351 C C . PHE A 1 182 ? 5.469 -13.045 -7.087 1.00 88.50 182 PHE A C 1
ATOM 1353 O O . PHE A 1 182 ? 5.217 -13.369 -5.925 1.00 88.50 182 PHE A O 1
ATOM 1360 N N . CYS A 1 183 ? 5.232 -11.812 -7.538 1.00 88.69 183 CYS A N 1
ATOM 1361 C CA . CYS A 1 183 ? 4.595 -10.746 -6.770 1.00 88.69 183 CYS A CA 1
ATOM 1362 C C . CYS A 1 183 ? 3.316 -10.295 -7.480 1.00 88.69 183 CYS A C 1
ATOM 1364 O O . CYS A 1 183 ? 3.357 -9.743 -8.577 1.00 88.69 183 CYS A O 1
ATOM 1366 N N . GLY A 1 184 ? 2.170 -10.556 -6.847 1.00 81.69 184 GLY A N 1
ATOM 1367 C CA . GLY A 1 184 ? 0.857 -10.196 -7.376 1.00 81.69 184 GLY A CA 1
ATOM 1368 C C . GLY A 1 184 ? 0.313 -11.169 -8.428 1.00 81.69 184 GLY A C 1
ATOM 1369 O O . GLY A 1 184 ? 0.733 -12.321 -8.542 1.00 81.69 184 GLY A O 1
ATOM 1370 N N . GLN A 1 185 ? -0.693 -10.713 -9.177 1.00 80.06 185 GLN A N 1
ATOM 1371 C CA . GLN A 1 185 ? -1.550 -11.568 -10.004 1.00 80.06 185 GLN A CA 1
ATOM 1372 C C . GLN A 1 185 ? -1.319 -11.394 -11.510 1.00 80.06 185 GLN A C 1
ATOM 1374 O O . GLN A 1 185 ? -2.218 -10.972 -12.236 1.00 80.06 185 GLN A O 1
ATOM 1379 N N . VAL A 1 186 ? -0.140 -11.773 -12.012 1.00 71.88 186 VAL A N 1
ATOM 1380 C CA . VAL A 1 186 ? 0.274 -11.551 -13.417 1.00 71.88 186 VAL A CA 1
ATOM 1381 C C . VAL A 1 186 ? -0.787 -11.919 -14.459 1.00 71.88 186 VAL A C 1
ATOM 1383 O O . VAL A 1 186 ? -1.069 -11.130 -15.354 1.00 71.88 186 VAL A O 1
ATOM 1386 N N . ALA A 1 187 ? -1.388 -13.107 -14.362 1.00 71.50 187 ALA A N 1
ATOM 1387 C CA . ALA A 1 187 ? -2.337 -13.576 -15.373 1.00 71.50 187 ALA A CA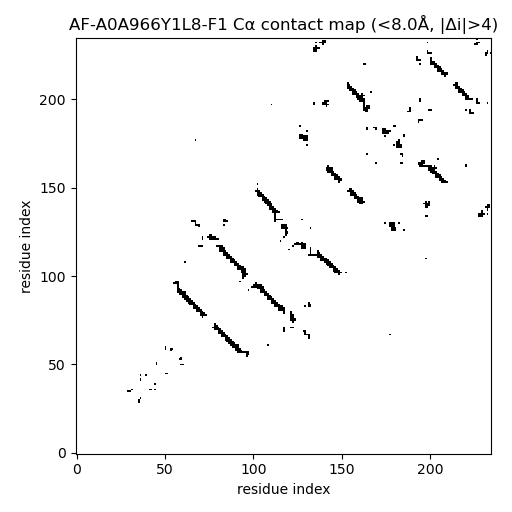 1
ATOM 1388 C C . ALA A 1 187 ? -3.677 -12.826 -15.332 1.00 71.50 187 ALA A C 1
ATOM 1390 O O . ALA A 1 187 ? -4.319 -12.665 -16.365 1.00 71.50 187 ALA A O 1
ATOM 1391 N N . ILE A 1 188 ? -4.100 -12.378 -14.146 1.00 77.25 188 ILE A N 1
ATOM 1392 C CA . ILE A 1 188 ? -5.400 -11.731 -13.956 1.00 77.25 188 ILE A CA 1
ATOM 1393 C C . ILE A 1 188 ? -5.315 -10.258 -14.329 1.00 77.25 188 ILE A C 1
ATOM 1395 O O . ILE A 1 188 ? -6.285 -9.739 -14.850 1.00 77.25 188 ILE A O 1
ATOM 1399 N N . VAL A 1 189 ? -4.191 -9.576 -14.106 1.00 76.19 189 VAL A N 1
ATOM 1400 C CA . VAL A 1 189 ? -4.089 -8.113 -14.289 1.00 76.19 189 VAL A CA 1
ATOM 1401 C C . VAL A 1 189 ? -3.980 -7.682 -15.750 1.00 76.19 189 VAL A C 1
ATOM 1403 O O . VAL A 1 189 ? -4.312 -6.550 -16.101 1.00 76.19 189 VAL A O 1
ATOM 1406 N N . ILE A 1 190 ? -3.529 -8.575 -16.629 1.00 76.94 190 ILE A N 1
ATOM 1407 C CA . ILE A 1 190 ? -3.335 -8.256 -18.042 1.00 76.94 190 ILE A CA 1
ATOM 1408 C C . ILE A 1 190 ? -4.705 -8.133 -18.726 1.00 76.94 190 ILE A C 1
ATOM 1410 O O . ILE A 1 190 ? -5.429 -9.112 -18.874 1.00 76.94 190 ILE A O 1
ATOM 1414 N N . ASN 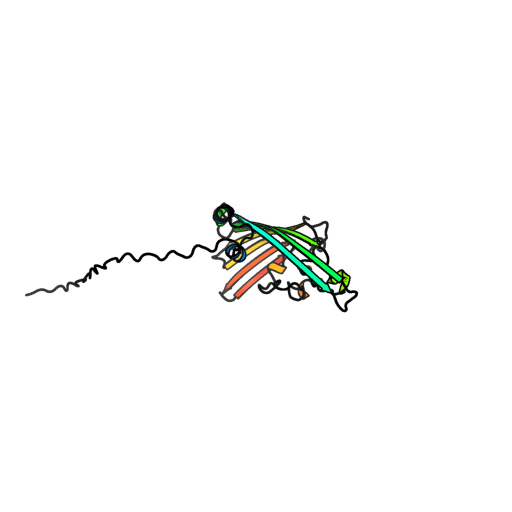A 1 191 ? -5.036 -6.922 -19.190 1.00 74.12 191 ASN A N 1
ATOM 1415 C CA . ASN A 1 191 ? -6.230 -6.597 -19.989 1.00 74.12 191 ASN A CA 1
ATOM 1416 C C . ASN A 1 191 ? -7.597 -6.894 -19.335 1.00 74.12 191 ASN A C 1
ATOM 1418 O O . ASN A 1 191 ? -8.585 -7.061 -20.047 1.00 74.12 191 ASN A O 1
ATOM 1422 N N . SER A 1 192 ? -7.689 -6.943 -18.006 1.00 82.38 192 SER A N 1
ATOM 1423 C CA . SER A 1 192 ? -8.927 -7.332 -17.301 1.00 82.38 192 SER A CA 1
ATOM 1424 C C . SER A 1 192 ? -9.659 -6.196 -16.583 1.00 82.38 192 SER A C 1
ATOM 1426 O O . SER A 1 192 ? -10.778 -6.393 -16.118 1.00 82.38 192 SER A O 1
ATOM 1428 N N . GLY A 1 193 ? -9.028 -5.026 -16.438 1.00 83.56 193 GLY A N 1
ATOM 1429 C CA . GLY A 1 193 ? -9.535 -3.955 -15.573 1.00 83.56 193 GLY A CA 1
ATOM 1430 C C . GLY A 1 193 ? -9.341 -4.208 -14.073 1.00 83.56 193 GLY A C 1
ATOM 1431 O O . GLY A 1 193 ? -9.804 -3.410 -13.266 1.00 83.56 193 GLY A O 1
ATOM 1432 N N . PHE A 1 194 ? -8.655 -5.290 -13.693 1.00 87.50 194 PHE A N 1
ATOM 1433 C CA . PHE A 1 194 ? -8.345 -5.616 -12.304 1.00 87.50 194 PHE A CA 1
ATOM 1434 C C . PHE A 1 194 ? -7.391 -4.575 -11.704 1.00 87.50 194 PHE A C 1
ATOM 1436 O O . PHE A 1 194 ? -6.287 -4.366 -12.212 1.00 87.50 194 PHE A O 1
ATOM 1443 N N . THR A 1 195 ? -7.829 -3.899 -10.643 1.00 89.31 195 THR A N 1
ATOM 1444 C CA . THR A 1 195 ? -7.070 -2.815 -10.012 1.00 89.31 195 THR A CA 1
ATOM 1445 C C . THR A 1 195 ? -6.003 -3.376 -9.085 1.00 89.31 195 THR A C 1
ATOM 1447 O O . THR A 1 195 ? -6.244 -4.330 -8.341 1.00 89.31 195 THR A O 1
ATOM 1450 N N . ILE A 1 196 ? -4.810 -2.790 -9.165 1.00 89.94 196 ILE A N 1
ATOM 1451 C CA . ILE A 1 196 ? -3.619 -3.245 -8.452 1.00 89.94 196 ILE A CA 1
ATOM 1452 C C . ILE A 1 196 ? -3.018 -2.113 -7.648 1.00 89.94 196 ILE A C 1
ATOM 1454 O O . ILE A 1 196 ? -2.973 -0.973 -8.114 1.00 89.94 196 ILE A O 1
ATOM 1458 N N . PHE A 1 197 ? -2.480 -2.441 -6.483 1.00 92.69 197 PHE A N 1
ATOM 1459 C CA . PHE A 1 197 ? -1.642 -1.523 -5.730 1.00 92.69 197 PHE A CA 1
ATOM 1460 C C . PHE A 1 197 ? -0.480 -0.982 -6.597 1.00 92.69 197 PHE A C 1
ATOM 1462 O O . PHE A 1 197 ? 0.108 -1.740 -7.374 1.00 92.69 197 PHE A O 1
ATOM 1469 N N . PRO A 1 198 ? -0.102 0.309 -6.501 1.00 94.19 198 PRO A N 1
ATOM 1470 C CA . PRO A 1 198 ? -0.712 1.388 -5.705 1.00 94.19 198 PRO A CA 1
ATOM 1471 C C . PRO A 1 198 ? -1.801 2.184 -6.452 1.00 94.19 198 PRO A C 1
ATOM 1473 O O . PRO A 1 198 ? -2.113 3.316 -6.089 1.00 94.19 198 PRO A O 1
ATOM 1476 N N . SER A 1 199 ? -2.321 1.676 -7.571 1.00 93.25 199 SER A N 1
ATOM 1477 C CA . SER A 1 199 ? -3.402 2.321 -8.325 1.00 93.25 199 SER A CA 1
ATOM 1478 C C . SER A 1 199 ? -4.764 1.901 -7.774 1.00 93.25 199 SER A C 1
ATOM 1480 O O . SER A 1 199 ? -5.372 0.951 -8.273 1.00 93.25 199 SER A O 1
ATOM 1482 N N . GLY A 1 200 ? -5.238 2.614 -6.753 1.00 92.00 200 GLY A N 1
ATOM 1483 C CA . GLY A 1 200 ? -6.580 2.414 -6.212 1.00 92.00 200 GLY A CA 1
ATOM 1484 C C . GLY A 1 200 ? -7.688 2.854 -7.171 1.00 92.00 200 GLY A C 1
ATOM 1485 O O . GLY A 1 200 ? -7.445 3.441 -8.226 1.00 92.00 200 GLY A O 1
ATOM 1486 N N . SER A 1 201 ? -8.916 2.511 -6.802 1.00 95.56 201 SER A N 1
ATOM 1487 C CA . SER A 1 201 ? -10.151 2.791 -7.542 1.00 95.56 201 SER A CA 1
ATOM 1488 C C . SER A 1 201 ? -11.320 2.844 -6.568 1.00 95.56 201 SER A C 1
ATOM 1490 O O . SER A 1 201 ? -11.247 2.211 -5.511 1.00 95.56 201 SER A O 1
ATOM 1492 N N . TRP A 1 202 ? -12.418 3.522 -6.905 1.00 97.50 202 TRP A N 1
ATOM 1493 C CA . TRP A 1 202 ? -13.618 3.402 -6.079 1.00 97.50 202 TRP A CA 1
ATOM 1494 C C . TRP A 1 202 ? -14.142 1.971 -6.106 1.00 97.50 202 TRP A C 1
ATOM 1496 O O . TRP A 1 202 ? -14.404 1.407 -7.165 1.00 97.50 202 TRP A O 1
ATOM 1506 N N . GLY A 1 203 ? -14.325 1.380 -4.935 1.00 97.81 203 GLY A N 1
ATOM 1507 C CA . GLY A 1 203 ? -14.798 0.017 -4.824 1.00 97.81 203 GLY A CA 1
ATOM 1508 C C . GLY A 1 203 ? -15.452 -0.280 -3.490 1.00 97.81 203 GLY A C 1
ATOM 1509 O O . GLY A 1 203 ? -15.385 0.490 -2.529 1.00 97.81 203 GLY A O 1
ATOM 1510 N N . SER A 1 204 ? -16.100 -1.436 -3.452 1.00 98.44 204 SER A N 1
ATOM 1511 C CA . SER A 1 204 ? -16.609 -2.034 -2.228 1.00 98.44 204 SER A CA 1
ATOM 1512 C C . SER A 1 204 ? -16.479 -3.546 -2.286 1.00 98.44 204 SER A C 1
ATOM 1514 O O . SER A 1 204 ? -16.593 -4.154 -3.351 1.00 98.44 204 SER A O 1
ATOM 1516 N N . VAL A 1 205 ? -16.256 -4.159 -1.133 1.00 98.50 205 VAL A N 1
ATOM 1517 C CA . VAL A 1 205 ? -16.144 -5.605 -0.986 1.00 98.50 205 VAL A CA 1
ATOM 1518 C C . VAL A 1 205 ? -16.765 -6.034 0.330 1.00 98.50 205 VAL A C 1
ATOM 1520 O O . VAL A 1 205 ? -16.667 -5.343 1.342 1.00 98.50 205 VAL A O 1
ATOM 1523 N N . VAL A 1 206 ? -17.414 -7.191 0.313 1.00 98.62 206 VAL A N 1
ATOM 1524 C CA . VAL A 1 206 ? -17.991 -7.824 1.492 1.00 98.62 206 VAL A CA 1
ATOM 1525 C C . VAL A 1 206 ? -17.473 -9.248 1.583 1.00 98.62 206 VAL A C 1
ATOM 1527 O O . VAL A 1 206 ? -17.471 -9.987 0.595 1.00 98.62 206 VAL A O 1
ATOM 1530 N N . ARG A 1 207 ? -17.061 -9.646 2.785 1.00 98.25 207 ARG A N 1
ATOM 1531 C CA . ARG A 1 207 ? -16.697 -11.014 3.145 1.00 98.25 207 ARG A CA 1
ATOM 1532 C C . ARG A 1 207 ? -17.592 -11.504 4.280 1.00 98.25 207 ARG A C 1
ATOM 1534 O O . ARG A 1 207 ? -17.708 -10.843 5.307 1.00 98.25 207 ARG A O 1
ATOM 1541 N N . ALA A 1 208 ? -18.161 -12.694 4.120 1.00 98.38 208 ALA A N 1
ATOM 1542 C CA . ALA A 1 208 ? -18.982 -13.356 5.128 1.00 98.38 208 ALA A CA 1
ATOM 1543 C C . ALA A 1 208 ? -18.449 -14.765 5.430 1.00 98.38 208 ALA A C 1
ATOM 1545 O O . ALA A 1 208 ? -18.330 -15.594 4.528 1.00 98.38 208 ALA A O 1
ATOM 1546 N N . ILE A 1 209 ? -18.148 -15.041 6.700 1.00 98.25 209 ILE A N 1
ATOM 1547 C CA . ILE A 1 209 ? -17.797 -16.371 7.212 1.00 98.25 209 ILE A CA 1
ATOM 1548 C C . ILE A 1 209 ? -19.093 -17.144 7.459 1.00 98.25 209 ILE A C 1
ATOM 1550 O O . ILE A 1 209 ? -19.797 -16.931 8.453 1.00 98.25 209 ILE A O 1
ATOM 1554 N N . VAL A 1 210 ? -19.411 -18.055 6.544 1.00 96.00 210 VAL A N 1
ATOM 1555 C CA . VAL A 1 210 ? -20.613 -18.895 6.618 1.00 96.00 210 VAL A CA 1
ATOM 1556 C C . VAL A 1 210 ? -20.380 -20.039 7.609 1.00 96.00 210 VAL A C 1
ATOM 1558 O O . VAL A 1 210 ? -21.216 -20.281 8.474 1.00 96.00 210 VAL A O 1
ATOM 1561 N N . HIS A 1 211 ? -19.207 -20.670 7.550 1.00 95.19 211 HIS A N 1
ATOM 1562 C CA . HIS A 1 211 ? -18.720 -21.668 8.504 1.00 95.19 211 HIS A CA 1
ATOM 1563 C C . HIS A 1 211 ? -17.218 -21.459 8.743 1.00 95.19 211 HIS A C 1
ATOM 1565 O O . HIS A 1 211 ? -16.591 -20.702 8.009 1.00 95.19 211 HIS A O 1
ATOM 1571 N N . ASP A 1 212 ? -16.632 -22.093 9.754 1.00 92.62 212 ASP A N 1
ATOM 1572 C CA . ASP A 1 212 ? -15.267 -21.756 10.188 1.00 92.62 212 ASP A CA 1
ATOM 1573 C C . ASP A 1 212 ? -14.207 -22.052 9.105 1.00 92.62 212 ASP A C 1
ATOM 1575 O O . ASP A 1 212 ? -13.229 -21.318 8.987 1.00 92.62 212 ASP A O 1
ATOM 1579 N N . ASP A 1 213 ? -14.489 -23.008 8.213 1.00 95.88 213 ASP A N 1
ATOM 1580 C CA . ASP A 1 213 ? -13.652 -23.346 7.052 1.00 95.88 213 ASP A CA 1
ATOM 1581 C C . ASP A 1 213 ? -14.185 -22.797 5.713 1.00 95.88 213 ASP A C 1
ATOM 1583 O O . ASP A 1 213 ? -13.621 -23.067 4.651 1.00 95.88 213 ASP A O 1
ATOM 1587 N N . PHE A 1 214 ? -15.292 -22.043 5.720 1.00 96.56 214 PHE A N 1
ATOM 1588 C CA . PHE A 1 214 ? -15.950 -21.589 4.493 1.0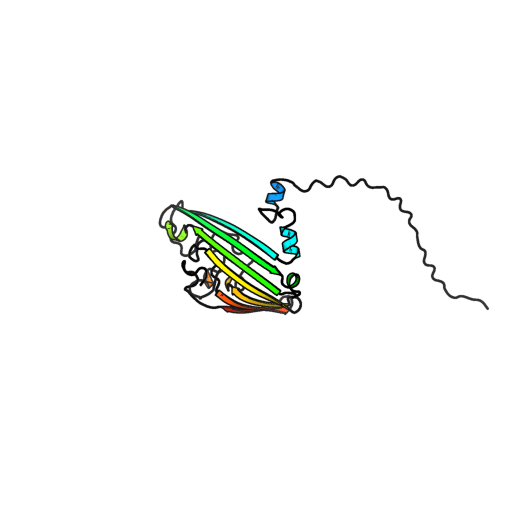0 96.56 214 PHE A CA 1
ATOM 1589 C C . PHE A 1 214 ? -16.441 -20.144 4.577 1.00 96.56 214 PHE A C 1
ATOM 1591 O O . PHE A 1 214 ? -17.290 -19.781 5.396 1.00 96.56 214 PHE A O 1
ATOM 1598 N N . TYR A 1 215 ? -15.961 -19.318 3.648 1.00 97.06 215 TYR A N 1
ATOM 1599 C CA . TYR A 1 215 ? -16.393 -17.936 3.503 1.00 97.06 215 TYR A CA 1
ATOM 1600 C C . TYR A 1 215 ? -16.798 -17.625 2.063 1.00 97.06 215 TYR A C 1
ATOM 1602 O O . TYR A 1 215 ? -16.308 -18.224 1.108 1.00 97.06 215 TYR A O 1
ATOM 1610 N N . LEU A 1 216 ? -17.664 -16.627 1.923 1.00 97.88 216 LEU A N 1
ATOM 1611 C CA . LEU A 1 216 ? -18.010 -16.001 0.654 1.00 97.88 216 LEU A CA 1
ATOM 1612 C C . LEU A 1 216 ? -17.438 -14.587 0.628 1.00 97.88 216 LEU A C 1
ATOM 1614 O O . LEU A 1 216 ? -17.433 -13.898 1.649 1.00 97.88 216 LEU A O 1
ATOM 1618 N N . LYS A 1 217 ? -16.946 -14.154 -0.533 1.00 97.94 217 LYS A N 1
ATOM 1619 C CA . LYS A 1 217 ? -16.456 -12.792 -0.750 1.00 97.94 217 LYS A CA 1
ATOM 1620 C C . LYS A 1 217 ? -16.923 -12.297 -2.114 1.00 97.94 217 LYS A C 1
ATOM 1622 O O . LYS A 1 217 ? -16.778 -13.012 -3.101 1.00 97.94 217 LYS A O 1
ATOM 1627 N N . ALA A 1 218 ? -17.473 -11.092 -2.158 1.00 98.12 218 ALA A N 1
ATOM 1628 C CA . ALA A 1 218 ? -17.937 -10.448 -3.381 1.00 98.12 218 ALA A CA 1
ATOM 1629 C C . ALA A 1 218 ? -17.617 -8.953 -3.329 1.00 98.12 218 ALA A C 1
ATOM 1631 O O . ALA A 1 218 ? -17.698 -8.348 -2.262 1.00 98.12 218 ALA A O 1
ATOM 1632 N N . GLY A 1 219 ? -17.253 -8.366 -4.468 1.00 97.44 219 GLY A N 1
ATOM 1633 C CA . GLY A 1 219 ? -16.905 -6.953 -4.555 1.00 97.44 219 GLY A CA 1
ATOM 1634 C C . GLY A 1 219 ? -17.173 -6.366 -5.933 1.00 97.44 219 GLY A C 1
ATOM 1635 O O . GLY A 1 219 ? -17.314 -7.092 -6.917 1.00 97.44 219 GLY A O 1
ATOM 1636 N N . VAL A 1 220 ? -17.265 -5.041 -5.976 1.00 97.12 220 VAL A N 1
ATOM 1637 C CA . VAL A 1 220 ? -17.474 -4.230 -7.177 1.00 97.12 220 VAL A CA 1
ATOM 1638 C C . VAL A 1 220 ? -16.450 -3.106 -7.151 1.00 97.12 220 VAL A C 1
ATOM 1640 O O . VAL A 1 220 ? -16.331 -2.416 -6.140 1.00 97.12 220 VAL A O 1
ATOM 1643 N N . TYR A 1 221 ? -15.731 -2.926 -8.256 1.00 96.44 221 TYR A N 1
ATOM 1644 C CA . TYR A 1 221 ? -14.643 -1.959 -8.385 1.00 96.44 221 TYR A CA 1
ATOM 1645 C C . TYR A 1 221 ? -14.812 -1.169 -9.681 1.00 96.44 221 TYR A C 1
ATOM 1647 O O . TYR A 1 221 ? -15.195 -1.725 -10.714 1.00 96.44 221 TYR A O 1
ATOM 1655 N N . GLU A 1 222 ? -14.531 0.128 -9.625 1.00 95.88 222 GLU A N 1
ATOM 1656 C CA . GLU A 1 222 ? -14.445 0.993 -10.792 1.00 95.88 222 GLU A CA 1
ATOM 1657 C C . GLU A 1 222 ? -13.314 0.513 -11.708 1.00 95.88 222 GLU A C 1
ATOM 1659 O O . GLU A 1 222 ? -12.165 0.367 -11.293 1.00 95.88 222 GLU A O 1
ATOM 1664 N N . VAL A 1 223 ? -13.633 0.329 -12.989 1.00 93.81 223 VAL A N 1
ATOM 1665 C CA . VAL A 1 223 ? -12.634 0.064 -14.025 1.00 93.81 223 VAL A CA 1
ATOM 1666 C C . VAL A 1 223 ? -12.364 1.354 -14.781 1.00 93.81 223 VAL A C 1
ATOM 1668 O O . VAL A 1 223 ? -13.160 1.783 -15.617 1.00 93.81 223 VAL A O 1
ATOM 1671 N N . ASN A 1 224 ? -11.213 1.962 -14.505 1.00 92.56 224 ASN A N 1
ATOM 1672 C CA . ASN A 1 224 ? -10.796 3.200 -15.146 1.00 92.56 224 ASN A CA 1
ATOM 1673 C C . ASN A 1 224 ? -9.314 3.123 -15.553 1.00 92.56 224 ASN A C 1
ATOM 1675 O O . ASN A 1 224 ? -8.422 3.265 -14.713 1.00 92.56 224 ASN A O 1
ATOM 1679 N N . PRO A 1 225 ? -9.016 2.937 -16.854 1.00 89.75 225 PRO A N 1
ATOM 1680 C CA . PRO A 1 225 ? -7.650 2.720 -17.331 1.00 89.75 225 PRO A CA 1
ATOM 1681 C C . PRO A 1 225 ? -6.767 3.970 -17.227 1.00 89.75 225 PRO A C 1
ATOM 1683 O O . PRO A 1 225 ? -5.571 3.902 -17.499 1.00 89.75 225 PRO A O 1
ATOM 1686 N N . THR A 1 226 ? -7.333 5.123 -16.853 1.00 93.06 226 THR A N 1
ATOM 1687 C CA . THR A 1 226 ? -6.564 6.361 -16.706 1.00 93.06 226 THR A CA 1
ATOM 1688 C C . THR A 1 226 ? -5.910 6.499 -15.331 1.00 93.06 226 THR A C 1
ATOM 1690 O O . THR A 1 226 ? -4.942 7.246 -15.219 1.00 93.06 226 THR A O 1
ATOM 1693 N N . LEU A 1 227 ? -6.372 5.775 -14.305 1.00 92.75 227 LEU A N 1
ATOM 1694 C CA . LEU A 1 227 ? -5.867 5.886 -12.925 1.00 92.75 227 LEU A CA 1
ATOM 1695 C C . LEU A 1 227 ? -4.372 5.538 -12.762 1.00 92.75 227 LEU A C 1
ATOM 1697 O O . LEU A 1 227 ? -3.672 6.216 -12.006 1.00 92.75 227 LEU A O 1
ATOM 1701 N N . PRO A 1 228 ? -3.805 4.561 -13.497 1.00 91.31 228 PRO A N 1
ATOM 1702 C CA . PRO A 1 228 ? -2.375 4.271 -13.392 1.00 91.31 228 PRO A CA 1
ATOM 1703 C C . PRO A 1 228 ? -1.466 5.335 -14.027 1.00 91.31 228 PRO A C 1
ATOM 1705 O O . PRO A 1 228 ? -0.259 5.324 -13.780 1.00 91.31 228 PRO A O 1
ATOM 1708 N N . LEU A 1 229 ? -2.005 6.250 -14.845 1.00 93.31 229 LEU A N 1
ATOM 1709 C CA . LEU A 1 229 ? -1.206 7.239 -15.574 1.00 93.31 229 LEU A CA 1
ATOM 1710 C C . LEU A 1 229 ? -0.539 8.247 -14.624 1.00 93.31 229 LEU A C 1
ATOM 1712 O O . LEU A 1 229 ? -1.123 8.674 -13.630 1.00 93.31 229 LEU A O 1
ATOM 1716 N N . ALA A 1 230 ? 0.668 8.692 -14.985 1.00 93.94 230 ALA A N 1
ATOM 1717 C CA . ALA A 1 230 ? 1.483 9.618 -14.193 1.00 93.94 230 ALA A CA 1
ATOM 1718 C C . ALA A 1 230 ? 0.778 10.914 -13.715 1.00 93.94 230 ALA A C 1
ATOM 1720 O O . ALA A 1 230 ? 1.000 11.301 -12.569 1.00 93.94 230 ALA A O 1
ATOM 1721 N N . PRO A 1 231 ? -0.082 11.602 -14.498 1.00 94.50 231 PRO A N 1
ATOM 1722 C CA . PRO A 1 231 ? -0.754 12.810 -14.006 1.00 94.50 231 PRO A CA 1
ATOM 1723 C C . PRO A 1 231 ? -1.921 12.535 -13.041 1.00 94.50 231 PRO A C 1
ATOM 1725 O O . PRO A 1 231 ? -2.438 13.474 -12.447 1.00 94.50 231 PRO A O 1
ATOM 1728 N N . ASN A 1 232 ? -2.347 11.278 -12.872 1.00 94.69 232 ASN A N 1
ATOM 1729 C CA . ASN A 1 232 ? -3.604 10.929 -12.201 1.00 94.69 232 ASN A CA 1
ATOM 1730 C C . ASN A 1 232 ? -3.408 10.321 -10.804 1.00 94.69 232 ASN A C 1
ATOM 1732 O O . ASN A 1 232 ? -4.263 9.577 -10.340 1.00 94.69 232 ASN A O 1
ATOM 1736 N N . GLY A 1 233 ? -2.308 10.640 -10.113 1.00 92.44 233 GLY A N 1
ATOM 1737 C CA . GLY A 1 233 ? -2.040 10.101 -8.771 1.00 92.44 233 GLY A CA 1
ATOM 1738 C C . GLY A 1 233 ? -3.095 10.454 -7.708 1.00 92.44 233 GLY A C 1
ATOM 1739 O O . GLY A 1 233 ? -3.176 9.787 -6.683 1.00 92.44 233 GLY A O 1
ATOM 1740 N N . PHE A 1 234 ? -3.916 11.478 -7.947 1.00 93.38 234 PHE A N 1
ATOM 1741 C CA . PHE A 1 234 ? -4.958 11.952 -7.023 1.00 93.38 234 PHE A CA 1
ATOM 1742 C C . PHE A 1 234 ? -6.292 12.230 -7.730 1.00 93.38 234 PHE A C 1
ATOM 1744 O O . PHE A 1 234 ? -7.062 13.078 -7.282 1.00 93.38 234 PHE A O 1
ATOM 1751 N N . LYS A 1 235 ? -6.504 11.612 -8.894 1.00 84.31 235 LYS A N 1
ATOM 1752 C CA . LYS A 1 235 ? -7.709 11.822 -9.698 1.00 84.31 235 LYS A CA 1
ATOM 1753 C C . LYS A 1 235 ? -8.916 11.117 -9.090 1.00 84.31 235 LYS A C 1
ATOM 1755 O O . LYS A 1 235 ? -8.728 9.974 -8.631 1.00 84.31 235 LYS A O 1
#